Protein AF-A0A7V4N2Q9-F1 (afdb_monomer)

Structure (mmCIF, N/CA/C/O backbone):
data_AF-A0A7V4N2Q9-F1
#
_entry.id   AF-A0A7V4N2Q9-F1
#
loop_
_atom_site.group_PDB
_atom_site.id
_atom_site.type_symbol
_atom_site.label_atom_id
_atom_site.label_alt_id
_atom_site.label_comp_id
_atom_site.label_asym_id
_atom_site.label_entity_id
_atom_site.label_seq_id
_atom_site.pdbx_PDB_ins_code
_atom_site.Cartn_x
_atom_site.Cartn_y
_atom_site.Cartn_z
_atom_site.occupancy
_atom_site.B_iso_or_equiv
_atom_site.auth_seq_id
_atom_site.auth_comp_id
_atom_site.auth_asym_id
_atom_site.auth_atom_id
_atom_site.pdbx_PDB_model_num
ATOM 1 N N . MET A 1 1 ? 9.222 0.726 26.802 1.00 52.19 1 MET A N 1
ATOM 2 C CA . MET A 1 1 ? 10.120 0.165 25.768 1.00 52.19 1 MET A CA 1
ATOM 3 C C . MET A 1 1 ? 9.396 0.261 24.439 1.00 52.19 1 MET A C 1
ATOM 5 O O . MET A 1 1 ? 8.198 0.003 24.452 1.00 52.19 1 MET A O 1
ATOM 9 N N . PRO A 1 2 ? 10.074 0.645 23.347 1.00 67.56 2 PRO A N 1
ATOM 10 C CA . PRO A 1 2 ? 9.453 0.721 22.026 1.00 67.56 2 PRO A CA 1
ATOM 11 C C . PRO A 1 2 ? 8.957 -0.659 21.585 1.00 67.56 2 PRO A C 1
ATOM 13 O O . PRO A 1 2 ? 9.523 -1.690 21.969 1.00 67.56 2 PRO A O 1
ATOM 16 N N . ALA A 1 3 ? 7.883 -0.684 20.803 1.00 78.62 3 ALA A N 1
ATOM 17 C CA . ALA A 1 3 ? 7.278 -1.920 20.344 1.00 78.62 3 ALA A CA 1
ATOM 18 C C . ALA A 1 3 ? 8.167 -2.571 19.269 1.00 78.62 3 ALA A C 1
ATOM 20 O O . ALA A 1 3 ? 8.591 -1.925 18.316 1.00 78.62 3 ALA A O 1
ATOM 21 N N . ASN A 1 4 ? 8.463 -3.864 19.415 1.00 89.56 4 ASN A N 1
ATOM 22 C CA . ASN A 1 4 ? 9.345 -4.582 18.494 1.00 89.56 4 ASN A CA 1
ATOM 23 C C . ASN A 1 4 ? 8.580 -5.012 17.231 1.00 89.56 4 ASN A C 1
ATOM 25 O O . ASN A 1 4 ? 7.604 -5.765 17.330 1.00 89.56 4 ASN A O 1
ATOM 29 N N . LYS A 1 5 ? 9.058 -4.635 16.038 1.00 90.88 5 LYS A N 1
ATOM 30 C CA . LYS A 1 5 ? 8.441 -5.026 14.757 1.00 90.88 5 LYS A CA 1
ATOM 31 C C . LYS A 1 5 ? 8.157 -6.514 14.612 1.00 90.88 5 LYS A C 1
ATOM 33 O O . LYS A 1 5 ? 7.101 -6.863 14.096 1.00 90.88 5 LYS A O 1
ATOM 38 N N . ILE A 1 6 ? 9.056 -7.400 15.041 1.00 92.44 6 ILE A N 1
ATOM 39 C CA . ILE A 1 6 ? 8.858 -8.854 14.916 1.00 92.44 6 ILE A CA 1
ATOM 40 C C . ILE A 1 6 ? 7.660 -9.296 15.762 1.00 92.44 6 ILE A C 1
ATOM 42 O O . ILE A 1 6 ? 6.873 -10.140 15.330 1.00 92.44 6 ILE A O 1
ATOM 46 N N . GLN A 1 7 ? 7.496 -8.723 16.956 1.00 94.06 7 GLN A N 1
ATOM 47 C CA . GLN A 1 7 ? 6.360 -9.018 17.830 1.00 94.06 7 GLN A CA 1
ATOM 48 C C . GLN A 1 7 ? 5.056 -8.466 17.244 1.00 94.06 7 GLN A C 1
ATOM 50 O O . GLN A 1 7 ? 4.083 -9.213 17.142 1.00 94.06 7 GLN A O 1
ATOM 55 N N . ILE A 1 8 ? 5.060 -7.214 16.772 1.00 95.56 8 ILE A N 1
ATOM 56 C CA . ILE A 1 8 ? 3.892 -6.595 16.128 1.00 95.56 8 ILE A CA 1
ATOM 57 C C . ILE A 1 8 ? 3.486 -7.387 14.881 1.00 95.56 8 ILE A C 1
ATOM 59 O O . ILE A 1 8 ? 2.318 -7.717 14.710 1.00 95.56 8 ILE A O 1
ATOM 63 N N . GLN A 1 9 ? 4.439 -7.748 14.019 1.00 96.31 9 GLN A N 1
ATOM 64 C CA . GLN A 1 9 ? 4.162 -8.513 12.805 1.00 96.31 9 GLN A CA 1
ATOM 65 C C . GLN A 1 9 ? 3.547 -9.878 13.133 1.00 96.31 9 GLN A C 1
ATOM 67 O O . GLN A 1 9 ? 2.562 -10.267 12.509 1.00 96.31 9 GLN A O 1
ATOM 72 N N . LYS A 1 10 ? 4.072 -10.578 14.149 1.00 95.62 10 LYS A N 1
ATOM 73 C CA . LYS A 1 10 ? 3.485 -11.835 14.639 1.00 95.62 10 LYS A CA 1
ATOM 74 C C . LYS A 1 10 ? 2.059 -11.646 15.158 1.00 95.62 10 LYS A C 1
ATOM 76 O O . LYS A 1 10 ? 1.225 -12.506 14.900 1.00 95.62 10 LYS A O 1
ATOM 81 N N . ALA A 1 11 ? 1.773 -10.552 15.863 1.00 96.69 11 ALA A N 1
ATOM 82 C CA . ALA A 1 11 ? 0.421 -10.241 16.326 1.00 96.69 11 ALA A CA 1
ATOM 83 C C . ALA A 1 11 ? -0.529 -9.961 15.150 1.00 96.69 11 ALA A C 1
ATOM 85 O O . ALA A 1 11 ? -1.625 -10.512 15.096 1.00 96.69 11 ALA A O 1
ATOM 86 N N . LEU A 1 12 ? -0.085 -9.177 14.164 1.00 96.56 12 LEU A N 1
ATOM 87 C CA . LEU A 1 12 ? -0.860 -8.837 12.967 1.00 96.56 12 LEU A CA 1
ATOM 88 C C . LEU A 1 12 ? -1.091 -10.029 12.019 1.00 96.56 12 LEU A C 1
ATOM 90 O O . LEU A 1 12 ? -2.043 -10.007 11.244 1.00 96.56 12 LEU A O 1
ATOM 94 N N . HIS A 1 13 ? -0.246 -11.065 12.061 1.00 95.62 13 HIS A N 1
ATOM 95 C CA . HIS A 1 13 ? -0.478 -12.331 11.352 1.00 95.62 13 HIS A CA 1
ATOM 96 C C . HIS A 1 13 ? -1.571 -13.193 11.990 1.00 95.62 13 HIS A C 1
ATOM 98 O O . HIS A 1 13 ? -1.993 -14.167 11.378 1.00 95.62 13 HIS A O 1
ATOM 104 N N . LYS A 1 14 ? -2.025 -12.912 13.214 1.00 95.56 14 LYS A N 1
ATOM 105 C CA . LYS A 1 14 ? -3.077 -13.726 13.834 1.00 95.56 14 LYS A CA 1
ATOM 106 C C . LYS A 1 14 ? -4.434 -13.454 13.167 1.00 95.56 14 LYS A C 1
ATOM 108 O O . LYS A 1 14 ? -4.658 -12.354 12.647 1.00 95.56 14 LYS A O 1
ATOM 113 N N . PRO A 1 15 ? -5.364 -14.427 13.202 1.00 95.44 15 PRO A N 1
ATOM 114 C CA . PRO A 1 15 ? -6.767 -14.152 12.923 1.00 95.44 15 PRO A CA 1
ATOM 115 C C . PRO A 1 15 ? -7.269 -13.008 13.806 1.00 95.44 15 PRO A C 1
ATOM 117 O O . PRO A 1 15 ? -6.794 -12.845 14.933 1.00 95.44 15 PRO A O 1
ATOM 120 N N . TYR A 1 16 ? -8.220 -12.222 13.304 1.00 96.19 16 TYR A N 1
ATOM 121 C CA . TYR A 1 16 ? -8.691 -11.056 14.039 1.00 96.19 16 TYR A CA 1
ATOM 122 C C . TYR A 1 16 ? -9.294 -11.442 15.391 1.00 96.19 16 TYR A C 1
ATOM 124 O O . TYR A 1 16 ? -10.312 -12.137 15.470 1.00 96.19 16 TYR A O 1
ATOM 132 N N . ASP A 1 17 ? -8.686 -10.907 16.442 1.00 95.81 17 ASP A N 1
ATOM 133 C CA . ASP A 1 17 ? -9.229 -10.850 17.785 1.00 95.81 17 ASP A CA 1
ATOM 134 C C . ASP A 1 17 ? -8.968 -9.448 18.332 1.00 95.81 17 ASP A C 1
ATOM 136 O O . ASP A 1 17 ? -7.827 -8.993 18.435 1.00 95.81 17 ASP A O 1
ATOM 140 N N . ARG A 1 18 ? -10.049 -8.754 18.670 1.00 95.44 18 ARG A N 1
ATOM 141 C CA . ARG A 1 18 ? -10.029 -7.373 19.147 1.00 95.44 18 ARG A CA 1
ATOM 142 C C . ARG A 1 18 ? -9.190 -7.196 20.411 1.00 95.44 18 ARG A C 1
ATOM 144 O O . ARG A 1 18 ? -8.477 -6.203 20.530 1.00 95.44 18 ARG A O 1
ATOM 151 N N . VAL A 1 19 ? -9.280 -8.132 21.357 1.00 96.38 19 VAL A N 1
ATOM 152 C CA . VAL A 1 19 ? -8.573 -8.047 22.643 1.00 96.38 19 VAL A CA 1
ATOM 153 C C . VAL A 1 19 ? -7.084 -8.300 22.431 1.00 96.38 19 VAL A C 1
ATOM 155 O O . VAL A 1 19 ? -6.258 -7.566 22.975 1.00 96.38 19 VAL A O 1
ATOM 158 N N . LEU A 1 20 ? -6.729 -9.281 21.596 1.00 96.50 20 LEU A N 1
ATOM 159 C CA . LEU A 1 20 ? -5.334 -9.521 21.227 1.00 96.50 20 LEU A CA 1
ATOM 160 C C . LEU A 1 20 ? -4.749 -8.341 20.447 1.00 96.50 20 LEU A C 1
ATOM 162 O O . LEU A 1 20 ? -3.649 -7.908 20.770 1.00 96.50 20 LEU A O 1
ATOM 166 N N . PHE A 1 21 ? -5.478 -7.778 19.480 1.00 97.25 21 PHE A N 1
ATOM 167 C CA . PHE A 1 21 ? -5.024 -6.607 18.724 1.00 97.25 21 PHE A CA 1
ATOM 168 C C . PHE A 1 21 ? -4.798 -5.392 19.633 1.00 97.25 21 PHE A C 1
ATOM 170 O O . PHE A 1 21 ? -3.746 -4.753 19.571 1.00 97.25 21 PHE A O 1
ATOM 177 N N . ALA A 1 22 ? -5.751 -5.111 20.525 1.00 97.19 22 ALA A N 1
ATOM 178 C CA . ALA A 1 22 ? -5.625 -4.059 21.523 1.00 97.19 22 ALA A CA 1
ATOM 179 C C . ALA A 1 22 ? -4.378 -4.257 22.398 1.00 97.19 22 ALA A C 1
ATOM 181 O O . ALA A 1 22 ? -3.552 -3.356 22.496 1.00 97.19 22 ALA A O 1
ATOM 182 N N . ARG A 1 23 ? -4.197 -5.453 22.968 1.00 96.44 23 ARG A N 1
ATOM 183 C CA . ARG A 1 23 ? -3.107 -5.747 23.908 1.00 96.44 23 ARG A CA 1
ATOM 184 C C . ARG A 1 23 ? -1.730 -5.846 23.252 1.00 96.44 23 ARG A C 1
ATOM 186 O O . ARG A 1 23 ? -0.743 -5.448 23.857 1.00 96.44 23 ARG A O 1
ATOM 193 N N . GLU A 1 24 ? -1.640 -6.449 22.071 1.00 96.62 24 GLU A N 1
ATOM 194 C CA . GLU A 1 24 ? -0.360 -6.807 21.441 1.00 96.62 24 GLU A CA 1
ATOM 195 C C . GLU A 1 24 ? 0.109 -5.787 20.399 1.00 96.62 24 GLU A C 1
ATOM 197 O O . GLU A 1 24 ? 1.279 -5.816 20.021 1.00 96.62 24 GLU A O 1
ATOM 202 N N . VAL A 1 25 ? -0.771 -4.888 19.942 1.00 96.88 25 VAL A N 1
ATOM 203 C CA . VAL A 1 25 ? -0.430 -3.856 18.950 1.00 96.88 25 VAL A CA 1
ATOM 204 C C . VAL A 1 25 ? -0.724 -2.451 19.462 1.00 96.88 25 VAL A C 1
ATOM 206 O O . VAL A 1 25 ? 0.181 -1.625 19.467 1.00 96.88 25 VAL A O 1
ATOM 209 N N . LEU A 1 26 ? -1.946 -2.159 19.922 1.00 97.19 26 LEU A N 1
ATOM 210 C CA . LEU A 1 26 ? -2.301 -0.782 20.298 1.00 97.19 26 LEU A CA 1
ATOM 211 C C . LEU A 1 26 ? -1.673 -0.351 21.629 1.00 97.19 26 LEU A C 1
ATOM 213 O O . LEU A 1 26 ? -1.013 0.684 21.670 1.00 97.19 26 LEU A O 1
ATOM 217 N N . SER A 1 27 ? -1.804 -1.144 22.695 1.00 96.00 27 SER A N 1
ATOM 218 C CA . SER A 1 27 ? -1.220 -0.818 24.004 1.00 96.00 27 SER A CA 1
ATOM 219 C C . SER A 1 27 ? 0.306 -0.638 23.958 1.00 96.00 27 SER A C 1
ATOM 221 O O . SER A 1 27 ? 0.787 0.327 24.547 1.00 96.00 27 SER A O 1
ATOM 223 N N . PRO A 1 28 ? 1.097 -1.476 23.252 1.00 95.38 28 PRO A N 1
ATOM 224 C CA . PRO A 1 28 ? 2.543 -1.270 23.152 1.00 95.38 28 PRO A CA 1
ATOM 225 C C . PRO A 1 28 ? 2.947 -0.022 22.360 1.00 95.38 28 PRO A C 1
ATOM 227 O O . PRO A 1 28 ? 4.035 0.498 22.586 1.00 95.38 28 PRO A O 1
ATOM 230 N N . VAL A 1 29 ? 2.108 0.440 21.425 1.00 95.25 29 VAL A N 1
ATOM 231 C CA . VAL A 1 29 ? 2.408 1.604 20.574 1.00 95.25 29 VAL A CA 1
ATOM 232 C C . VAL A 1 29 ? 1.970 2.909 21.233 1.00 95.25 29 VAL A C 1
ATOM 234 O O . VAL A 1 29 ? 2.726 3.871 21.222 1.00 95.25 29 VAL A O 1
ATOM 237 N N . PHE A 1 30 ? 0.766 2.944 21.804 1.00 95.50 30 PHE A N 1
ATOM 238 C CA . PHE A 1 30 ? 0.149 4.172 22.318 1.00 95.50 30 PHE A CA 1
ATOM 239 C C . PHE A 1 30 ? 0.192 4.287 23.848 1.00 95.50 30 PHE A C 1
ATOM 241 O O . PHE A 1 30 ? -0.163 5.328 24.395 1.00 95.50 30 PHE A O 1
ATOM 248 N N . GLY A 1 31 ? 0.610 3.235 24.559 1.00 93.56 31 GLY A N 1
ATOM 249 C CA . GLY A 1 31 ? 0.744 3.248 26.015 1.00 93.56 31 GLY A CA 1
ATOM 250 C C . GLY A 1 31 ? -0.546 3.670 26.720 1.00 93.56 31 GLY A C 1
ATOM 251 O O . GLY A 1 31 ? -1.619 3.134 26.443 1.00 93.56 31 GLY A O 1
ATOM 252 N N . SER A 1 32 ? -0.434 4.653 27.617 1.00 93.06 32 SER A N 1
ATOM 253 C CA . SER A 1 32 ? -1.563 5.244 28.349 1.00 93.06 32 SER A CA 1
ATOM 254 C C . SER A 1 32 ? -2.522 6.051 27.472 1.00 93.06 32 SER A C 1
ATOM 256 O O . SER A 1 32 ? -3.631 6.336 27.912 1.00 93.06 32 SER A O 1
ATOM 258 N N . GLY A 1 33 ? -2.119 6.416 26.251 1.00 95.06 33 GLY A N 1
ATOM 259 C CA . GLY A 1 33 ? -2.990 7.095 25.296 1.00 95.06 33 GLY A CA 1
ATOM 260 C C . GLY A 1 33 ? -4.100 6.188 24.766 1.00 95.06 33 GLY A C 1
ATOM 261 O O . GLY A 1 33 ? -5.144 6.682 24.362 1.00 95.06 33 GLY A O 1
ATOM 262 N N . PHE A 1 34 ? -3.936 4.863 24.793 1.00 97.56 34 PHE A N 1
ATOM 263 C CA . PHE A 1 34 ? -4.972 3.937 24.337 1.00 97.56 34 PHE A CA 1
ATOM 264 C C . PHE A 1 34 ? -5.847 3.426 25.485 1.00 97.56 34 PHE A C 1
ATOM 266 O O . PHE A 1 34 ? -5.351 2.917 26.489 1.00 97.56 34 PHE A O 1
ATOM 273 N N . SER A 1 35 ? -7.163 3.481 25.282 1.00 97.38 35 SER A N 1
ATOM 274 C CA . SER A 1 35 ? -8.169 2.925 26.185 1.00 97.38 35 SER A CA 1
ATOM 275 C C . SER A 1 35 ? -9.076 1.939 25.448 1.00 97.38 35 SER A C 1
ATOM 277 O O . SER A 1 35 ? -9.625 2.238 24.387 1.00 97.38 35 SER A O 1
ATOM 279 N N . LEU A 1 36 ? -9.231 0.742 26.021 1.00 97.31 36 LEU A N 1
ATOM 280 C CA . LEU A 1 36 ? -10.124 -0.307 25.528 1.00 97.31 36 LEU A CA 1
ATOM 281 C C . LEU A 1 36 ? -11.432 -0.281 26.326 1.00 97.31 36 LEU A C 1
ATOM 283 O O . LEU A 1 36 ? -11.413 -0.359 27.555 1.00 97.31 36 LEU A O 1
ATOM 287 N N . ASN A 1 37 ? -12.566 -0.247 25.633 1.00 94.94 37 ASN A N 1
ATOM 288 C CA . ASN A 1 37 ? -13.876 -0.308 26.270 1.00 94.94 37 ASN A CA 1
ATOM 289 C C . ASN A 1 37 ? -14.124 -1.699 26.870 1.00 94.94 37 ASN A C 1
ATOM 291 O O . ASN A 1 37 ? -13.823 -2.725 26.253 1.00 94.94 37 ASN A O 1
ATOM 295 N N . SER A 1 38 ? -14.763 -1.738 28.041 1.00 88.31 38 SER A N 1
ATOM 296 C CA . SER A 1 38 ? -15.177 -2.988 28.694 1.00 88.31 38 SER A CA 1
ATOM 297 C C . SER A 1 38 ? -16.195 -3.781 27.863 1.00 88.31 38 SER A C 1
ATOM 299 O O . SER A 1 38 ? -16.200 -5.012 27.895 1.00 88.31 38 SER A O 1
ATOM 301 N N . ALA A 1 39 ? -17.016 -3.090 27.067 1.00 89.94 39 ALA A N 1
ATOM 302 C CA . ALA A 1 39 ? -17.972 -3.670 26.131 1.00 89.94 39 ALA A CA 1
ATOM 303 C C . ALA A 1 39 ? -17.950 -2.936 24.779 1.00 89.94 39 ALA A C 1
ATOM 305 O O . ALA A 1 39 ? -17.527 -1.785 24.684 1.00 89.94 39 ALA A O 1
ATOM 306 N N . LEU A 1 40 ? -18.419 -3.605 23.719 1.00 88.75 40 LEU A N 1
ATOM 307 C CA . LEU A 1 40 ? -18.644 -2.948 22.428 1.00 88.75 40 LEU A CA 1
ATOM 308 C C . LEU A 1 40 ? -19.792 -1.944 22.554 1.00 88.75 40 LEU A C 1
ATOM 310 O O . LEU A 1 40 ? -20.890 -2.314 22.968 1.00 88.75 40 LEU A O 1
ATOM 314 N N . VAL A 1 41 ? -19.554 -0.704 22.135 1.00 92.94 41 VAL A N 1
ATOM 315 C CA . VAL A 1 41 ? -20.583 0.343 22.094 1.00 92.94 41 VAL A CA 1
ATOM 316 C C . VAL A 1 41 ? -21.074 0.481 20.652 1.00 92.94 41 VAL A C 1
ATOM 318 O O . VAL A 1 41 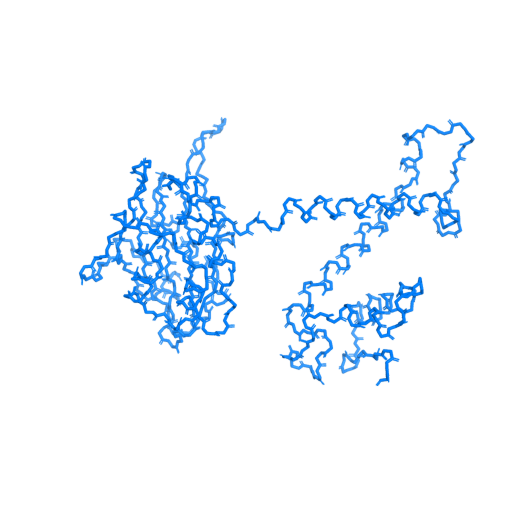? -20.242 0.672 19.771 1.00 92.94 41 VAL A O 1
ATOM 321 N N . PRO A 1 42 ? -22.379 0.369 20.349 1.00 90.44 42 PRO A N 1
ATOM 322 C CA . PRO A 1 42 ? -22.880 0.584 18.991 1.00 90.44 42 PRO A CA 1
ATOM 323 C C . PRO A 1 42 ? -22.517 1.978 18.461 1.00 90.44 42 PRO A C 1
ATOM 325 O O . PRO A 1 42 ? -22.634 2.967 19.184 1.00 90.44 42 PRO A O 1
ATOM 328 N N . ALA A 1 43 ? -22.094 2.071 17.199 1.00 85.31 43 ALA A N 1
ATOM 329 C CA . ALA A 1 43 ? -21.841 3.370 16.582 1.00 85.31 43 ALA A CA 1
ATOM 330 C C . ALA A 1 43 ? -23.157 4.139 16.362 1.00 85.31 43 ALA A C 1
ATOM 332 O O . ALA A 1 43 ? -24.156 3.566 15.929 1.00 85.31 43 ALA A O 1
ATOM 333 N N . GLY A 1 44 ? -23.146 5.451 16.616 1.00 77.44 44 GLY A N 1
ATOM 334 C CA . GLY A 1 44 ? -24.345 6.296 16.509 1.00 77.44 44 GLY A CA 1
ATOM 335 C C . GLY A 1 44 ? -24.860 6.511 15.079 1.00 77.44 44 GLY A C 1
ATOM 336 O O . GLY A 1 44 ? -25.998 6.932 14.895 1.00 77.44 44 GLY A O 1
ATOM 337 N N . VAL A 1 45 ? -24.049 6.210 14.059 1.00 79.31 45 VAL A N 1
ATOM 338 C CA . VAL A 1 45 ? -24.410 6.367 12.642 1.00 79.31 45 VAL A CA 1
ATOM 339 C C . VAL A 1 45 ? -24.655 4.999 12.011 1.00 79.31 45 VAL A C 1
ATOM 341 O O . VAL A 1 45 ? -23.730 4.203 11.812 1.00 79.31 45 VAL A O 1
ATOM 344 N N . LEU A 1 46 ? -25.912 4.742 11.654 1.00 78.12 46 LEU A N 1
ATOM 345 C CA . LEU A 1 46 ? -26.321 3.500 11.006 1.00 78.12 46 LEU A CA 1
ATOM 346 C C . LEU A 1 46 ? -26.007 3.512 9.496 1.00 78.12 46 LEU A C 1
ATOM 348 O O . LEU A 1 46 ? -26.151 4.555 8.848 1.00 78.12 46 LEU A O 1
ATOM 352 N N . PRO A 1 47 ? -25.610 2.365 8.909 1.00 81.00 47 PRO A N 1
ATOM 353 C CA . PRO A 1 47 ? -25.470 2.226 7.461 1.00 81.00 47 PRO A CA 1
ATOM 354 C C . PRO A 1 47 ? -26.793 2.504 6.729 1.00 81.00 47 PRO A C 1
ATOM 356 O O . PRO A 1 47 ? -27.867 2.117 7.193 1.00 81.00 47 PRO A O 1
ATOM 359 N N . ASN A 1 48 ? -26.733 3.145 5.559 1.00 83.19 48 ASN A N 1
ATOM 360 C CA . ASN A 1 48 ? -27.899 3.274 4.678 1.00 83.19 48 ASN A CA 1
ATOM 361 C C . ASN A 1 48 ? -28.179 1.966 3.906 1.00 83.19 48 ASN A C 1
ATOM 363 O O . ASN A 1 48 ? -27.365 1.050 3.911 1.00 83.19 48 ASN A O 1
ATOM 367 N N . LYS A 1 49 ? -29.293 1.900 3.157 1.00 81.31 49 LYS A N 1
ATOM 368 C CA . LYS A 1 49 ? -29.701 0.691 2.403 1.00 81.31 49 LYS A CA 1
ATOM 369 C C . LYS A 1 49 ? -28.601 0.092 1.511 1.00 81.31 49 LYS A C 1
ATOM 371 O O . LYS A 1 49 ? -28.515 -1.125 1.397 1.00 81.31 49 LYS A O 1
ATOM 376 N N . SER A 1 50 ? -27.787 0.930 0.867 1.00 78.56 50 SER A N 1
ATOM 377 C CA . SER A 1 50 ? -26.692 0.474 0.001 1.00 78.56 50 SER A CA 1
ATOM 378 C C . SER A 1 50 ? -25.516 -0.059 0.824 1.00 78.56 50 SER A C 1
ATOM 380 O O . SER A 1 50 ? -24.958 -1.112 0.526 1.00 78.56 50 SER A O 1
ATOM 382 N N . GLU A 1 51 ? -25.170 0.631 1.911 1.00 83.31 51 GLU A N 1
ATOM 383 C CA . GLU A 1 51 ? -24.082 0.247 2.813 1.00 83.31 51 GLU A CA 1
ATOM 384 C C . GLU A 1 51 ? -24.409 -1.034 3.587 1.00 83.31 51 GLU A C 1
ATOM 386 O O . GLU A 1 51 ? -23.535 -1.888 3.733 1.00 83.31 51 GLU A O 1
ATOM 391 N N . SER A 1 52 ? -25.669 -1.231 3.992 1.00 85.50 52 SER A N 1
ATOM 392 C CA . SER A 1 52 ? -26.149 -2.451 4.656 1.00 85.50 52 SER A CA 1
ATOM 393 C C . SER A 1 52 ? -26.000 -3.714 3.801 1.00 85.50 52 SER A C 1
ATOM 395 O O . SER A 1 52 ? -25.978 -4.821 4.332 1.00 85.50 52 SER A O 1
ATOM 397 N N . ALA A 1 53 ? -25.850 -3.583 2.476 1.00 85.12 53 ALA A N 1
ATOM 398 C CA . ALA A 1 53 ? -25.536 -4.724 1.617 1.00 85.12 53 ALA A CA 1
ATOM 399 C C . ALA A 1 53 ? -24.128 -5.293 1.882 1.00 85.12 53 ALA A C 1
ATOM 401 O O . ALA A 1 53 ? -23.872 -6.458 1.560 1.00 85.12 53 ALA A O 1
ATOM 402 N N . ALA A 1 54 ? -23.232 -4.478 2.452 1.00 85.81 54 ALA A N 1
ATOM 403 C CA . ALA A 1 54 ? -21.859 -4.842 2.785 1.00 85.81 54 ALA A CA 1
ATOM 404 C C . ALA A 1 54 ? -21.575 -4.858 4.297 1.00 85.81 54 ALA A C 1
ATOM 406 O O . ALA A 1 54 ? -20.747 -5.648 4.743 1.00 85.81 54 ALA A O 1
ATOM 407 N N . ILE A 1 55 ? -22.239 -4.008 5.078 1.00 88.88 55 ILE A N 1
ATOM 408 C CA . ILE A 1 55 ? -22.005 -3.824 6.513 1.00 88.88 55 ILE A CA 1
ATOM 409 C C . ILE A 1 55 ? -23.168 -4.437 7.290 1.00 88.88 55 ILE A C 1
ATOM 411 O O . ILE A 1 55 ? -24.327 -4.141 7.010 1.00 88.88 55 ILE A O 1
ATOM 415 N N . ASP A 1 56 ? -22.850 -5.289 8.259 1.00 90.50 56 ASP A N 1
ATOM 416 C CA . ASP A 1 56 ? -23.822 -5.844 9.200 1.00 90.50 56 ASP A CA 1
ATOM 417 C C . ASP A 1 56 ? -23.922 -4.958 10.445 1.00 90.50 56 ASP A C 1
ATOM 419 O O . ASP A 1 56 ? -24.967 -4.371 10.725 1.00 90.50 56 ASP A O 1
ATOM 423 N N . LYS A 1 57 ? -22.808 -4.798 11.170 1.00 90.69 57 LYS A N 1
ATOM 424 C CA . LYS A 1 57 ? -22.778 -4.085 12.454 1.00 90.69 57 LYS A CA 1
ATOM 425 C C . LYS A 1 57 ? -21.509 -3.273 12.624 1.00 90.69 57 LYS A C 1
ATOM 427 O O . LYS A 1 57 ? -20.472 -3.593 12.045 1.00 90.69 57 LYS A O 1
ATOM 432 N N . VAL A 1 58 ? -21.608 -2.223 13.433 1.00 91.62 58 VAL A N 1
ATOM 433 C CA . VAL A 1 58 ? -20.508 -1.298 13.699 1.00 91.62 58 VAL A CA 1
ATOM 434 C C . VAL A 1 58 ? -20.487 -0.931 15.168 1.00 91.62 58 VAL A C 1
ATOM 436 O O . VAL A 1 58 ? -21.502 -0.512 15.731 1.00 91.62 58 VAL A O 1
ATOM 439 N N . TRP A 1 59 ? -19.312 -1.061 15.767 1.00 93.56 59 TRP A N 1
ATOM 440 C CA . TRP A 1 59 ? -19.087 -0.773 17.171 1.00 93.56 59 TRP A CA 1
ATOM 441 C C . TRP A 1 59 ? -17.842 0.070 17.379 1.00 93.56 59 TRP A C 1
ATOM 443 O O . TRP A 1 59 ? -16.896 0.008 16.601 1.00 93.56 59 TRP A O 1
ATOM 453 N N . ILE A 1 60 ? -17.832 0.809 18.476 1.00 94.25 60 ILE A N 1
ATOM 454 C CA . ILE A 1 60 ? -16.669 1.464 19.048 1.00 94.25 60 ILE A CA 1
ATOM 455 C C . ILE A 1 60 ? -16.112 0.525 20.113 1.00 94.25 60 ILE A C 1
ATOM 457 O O . ILE A 1 60 ? -16.824 0.131 21.046 1.00 94.25 60 ILE A O 1
ATOM 461 N N . TYR A 1 61 ? -14.843 0.156 19.968 1.00 96.50 61 TYR A N 1
ATOM 462 C CA . TYR A 1 61 ? -14.158 -0.685 20.945 1.00 96.50 61 TYR A CA 1
ATOM 463 C C . TYR A 1 61 ? -13.184 0.079 21.834 1.00 96.50 61 TYR A C 1
ATOM 465 O O . TYR A 1 61 ? -12.721 -0.485 22.817 1.00 96.50 61 TYR A O 1
ATOM 473 N N . GLY A 1 62 ? -12.860 1.328 21.516 1.00 96.31 62 GLY A N 1
ATOM 474 C CA . GLY A 1 62 ? -11.940 2.120 22.320 1.00 96.31 62 GLY A CA 1
ATOM 475 C C . GLY A 1 62 ? -11.613 3.459 21.681 1.00 96.31 62 GLY A C 1
ATOM 476 O O . GLY A 1 62 ? -12.180 3.826 20.645 1.00 96.31 62 GLY A O 1
ATOM 477 N N . ASN A 1 63 ? -10.663 4.156 22.283 1.00 96.25 63 ASN A N 1
ATOM 478 C CA . ASN A 1 63 ? -10.161 5.440 21.822 1.00 96.25 63 ASN A CA 1
ATOM 479 C C . ASN A 1 63 ? -8.645 5.530 22.033 1.00 96.25 63 ASN A C 1
ATOM 481 O O . ASN A 1 63 ? -8.074 4.843 22.882 1.00 96.25 63 ASN A O 1
ATOM 485 N N . ILE A 1 64 ? -7.994 6.360 21.222 1.00 96.94 64 ILE A N 1
ATOM 486 C CA . ILE A 1 64 ? -6.585 6.716 21.373 1.00 96.94 64 ILE A CA 1
ATOM 487 C C . ILE A 1 64 ? -6.513 8.230 21.535 1.00 96.94 64 ILE A C 1
ATOM 489 O O . ILE A 1 64 ? -6.896 8.964 20.628 1.00 96.94 64 ILE A O 1
ATOM 493 N N . GLN A 1 65 ? -6.008 8.677 22.674 1.00 96.38 65 GLN A N 1
ATOM 494 C CA . GLN A 1 65 ? -5.658 10.059 22.942 1.00 96.38 65 GLN A CA 1
ATOM 495 C C . GLN A 1 65 ? -4.222 10.310 22.474 1.00 96.38 65 GLN A C 1
ATOM 497 O O . GLN A 1 65 ? -3.296 9.635 22.927 1.00 96.38 65 GLN A O 1
ATOM 502 N N . LEU A 1 66 ? -4.053 11.250 21.546 1.00 94.44 66 LEU A N 1
ATOM 503 C CA . LEU A 1 66 ? -2.754 11.682 21.030 1.00 94.44 66 LEU A CA 1
ATOM 504 C C . LEU A 1 66 ? -2.169 12.828 21.866 1.00 94.44 66 LEU A C 1
ATOM 506 O O . LEU A 1 66 ? -2.892 13.506 22.603 1.00 94.44 66 LEU A O 1
ATOM 510 N N . ASP A 1 67 ? -0.867 13.074 21.713 1.00 93.25 67 ASP A N 1
ATOM 511 C CA . ASP A 1 67 ? -0.140 14.089 22.494 1.00 93.25 67 ASP A CA 1
ATOM 512 C C . ASP A 1 67 ? -0.561 15.526 22.143 1.00 93.25 67 ASP A C 1
ATOM 514 O O . ASP A 1 67 ? -0.529 16.421 22.985 1.00 93.25 67 ASP A O 1
ATOM 518 N N . ASP A 1 68 ? -1.048 15.747 20.918 1.00 90.38 68 ASP A N 1
ATOM 519 C CA . ASP A 1 68 ? -1.639 17.020 20.476 1.00 90.38 68 ASP A CA 1
ATOM 520 C C . ASP A 1 68 ? -3.109 17.189 20.896 1.00 90.38 68 ASP A C 1
ATOM 522 O O . ASP A 1 68 ? -3.811 18.073 20.406 1.00 90.38 68 ASP A O 1
ATOM 526 N N . SER A 1 69 ? -3.577 16.342 21.814 1.00 89.44 69 SER A N 1
ATOM 527 C CA . SER A 1 69 ? -4.952 16.289 22.309 1.00 89.44 69 SER A CA 1
ATOM 528 C C . SER A 1 69 ? -6.001 15.823 21.286 1.00 89.44 69 SER A C 1
ATOM 530 O O . SER A 1 69 ? -7.194 15.826 21.601 1.00 89.44 69 SER A O 1
ATOM 532 N N . THR A 1 70 ? -5.594 15.364 20.098 1.00 89.75 70 THR A N 1
ATOM 533 C CA . THR A 1 70 ? -6.513 14.741 19.133 1.00 89.75 70 THR A CA 1
ATOM 534 C C . THR A 1 70 ? -6.984 13.381 19.643 1.00 89.75 70 THR A C 1
ATOM 536 O O . THR A 1 70 ? -6.179 12.535 20.031 1.00 89.75 70 THR A O 1
ATOM 539 N N . GLU A 1 71 ? -8.290 13.132 19.579 1.00 91.50 71 GLU A N 1
ATOM 540 C CA . GLU A 1 71 ? -8.867 11.825 19.886 1.00 91.50 71 GLU A CA 1
ATOM 541 C C . GLU A 1 71 ? -9.110 11.014 18.604 1.00 91.50 71 GLU A C 1
ATOM 543 O O . GLU A 1 71 ? -9.707 11.495 17.636 1.00 91.50 71 GLU A O 1
ATOM 548 N N . ILE A 1 72 ? -8.669 9.754 18.609 1.00 93.19 72 ILE A N 1
ATOM 549 C CA . ILE A 1 72 ? -8.903 8.783 17.539 1.00 93.19 72 ILE A CA 1
ATOM 550 C C . ILE A 1 72 ? -9.891 7.731 18.028 1.00 93.19 72 ILE A C 1
ATOM 552 O O . ILE A 1 72 ? -9.570 6.899 18.881 1.00 93.19 72 ILE A O 1
ATOM 556 N N . THR A 1 73 ? -11.086 7.703 17.444 1.00 93.44 73 THR A N 1
ATOM 557 C CA . THR A 1 73 ? -12.071 6.664 17.766 1.00 93.44 73 THR A CA 1
ATOM 558 C C . THR A 1 73 ? -11.705 5.345 17.088 1.00 93.44 73 THR A C 1
ATOM 560 O O . THR A 1 73 ? -11.409 5.301 15.889 1.00 93.44 73 THR A O 1
ATOM 563 N N . CYS A 1 74 ? -11.751 4.248 17.840 1.00 95.31 74 CYS A N 1
ATOM 564 C CA . CYS A 1 74 ? -11.440 2.920 17.334 1.00 95.31 74 CYS A CA 1
ATOM 565 C C . CYS A 1 74 ? -12.715 2.112 17.054 1.00 95.31 74 CYS A C 1
ATOM 567 O O . CYS A 1 74 ? -13.461 1.774 17.977 1.00 95.31 74 CYS A O 1
ATOM 569 N N . TYR A 1 75 ? -12.945 1.770 15.785 1.00 93.75 75 TYR A N 1
ATOM 570 C CA . TYR A 1 75 ? -14.141 1.065 15.326 1.00 93.75 75 TYR A CA 1
ATOM 571 C C . TYR A 1 75 ? -13.867 -0.386 14.922 1.00 93.75 75 TYR A C 1
ATOM 573 O O . TYR A 1 75 ? -12.856 -0.706 14.296 1.00 93.75 75 TYR A O 1
ATOM 581 N N . GLU A 1 76 ? -14.829 -1.256 15.202 1.00 93.81 76 GLU A N 1
ATOM 582 C CA . GLU A 1 76 ? -14.935 -2.609 14.664 1.00 93.81 76 GLU A CA 1
ATOM 583 C C . GLU A 1 76 ? -16.176 -2.679 13.769 1.00 93.81 76 GLU A C 1
ATOM 585 O O . GLU A 1 76 ? -17.287 -2.362 14.196 1.00 93.81 76 GLU A O 1
ATOM 590 N N . VAL A 1 77 ? -15.983 -3.069 12.512 1.00 91.75 77 VAL A N 1
ATOM 591 C CA . VAL A 1 77 ? -17.034 -3.178 11.500 1.00 91.75 77 VAL A CA 1
ATOM 592 C C . VAL A 1 77 ? -17.147 -4.634 11.071 1.00 91.75 77 VAL A C 1
ATOM 594 O O . VAL A 1 77 ? -16.250 -5.178 10.419 1.00 91.75 77 VAL A O 1
ATOM 597 N N . LEU A 1 78 ? -18.281 -5.247 11.395 1.00 92.00 78 LEU A N 1
ATOM 598 C CA . LEU A 1 78 ? -18.641 -6.572 10.918 1.00 92.00 78 LEU A CA 1
ATOM 599 C C . LEU A 1 78 ? -19.305 -6.464 9.550 1.00 92.00 78 LEU A C 1
ATOM 601 O O . LEU A 1 78 ? -20.281 -5.733 9.364 1.00 92.00 78 LEU A O 1
ATOM 605 N N . LEU A 1 79 ? -18.767 -7.199 8.587 1.00 91.38 79 LEU A N 1
ATOM 606 C CA . LEU A 1 79 ? -19.268 -7.238 7.223 1.00 91.38 79 LEU A CA 1
ATOM 607 C C . LEU A 1 79 ? -20.282 -8.363 7.028 1.00 91.38 79 LEU A C 1
ATOM 609 O O . LEU A 1 79 ? -20.287 -9.362 7.744 1.00 91.38 79 LEU A O 1
ATOM 613 N N . GLN A 1 80 ? -21.106 -8.226 5.995 1.00 90.06 80 GLN A N 1
ATOM 614 C CA . GLN A 1 80 ? -22.017 -9.285 5.574 1.00 90.06 80 GLN A CA 1
ATOM 615 C C . GLN A 1 80 ? -21.228 -10.535 5.112 1.00 90.06 80 GLN A C 1
ATOM 617 O O . GLN A 1 80 ? -20.198 -10.385 4.451 1.00 90.06 80 GLN A O 1
ATOM 622 N N . PRO A 1 81 ? -21.705 -11.774 5.360 1.00 87.50 81 PRO A N 1
ATOM 623 C CA . PRO A 1 81 ? -20.941 -13.008 5.101 1.00 87.50 81 PRO A CA 1
ATOM 624 C C . PRO A 1 81 ? -20.435 -13.197 3.662 1.00 87.50 81 PRO A C 1
ATOM 626 O O . PRO A 1 81 ? -19.408 -13.834 3.440 1.00 87.50 81 PRO A O 1
ATOM 629 N N . LYS A 1 82 ? -21.161 -12.639 2.685 1.00 84.81 82 LYS A N 1
ATOM 630 C CA . LYS A 1 82 ? -20.857 -12.709 1.244 1.00 84.81 82 LYS A CA 1
ATOM 631 C C . LYS A 1 82 ? -19.779 -11.722 0.777 1.00 84.81 82 LYS A C 1
ATOM 633 O O . LYS A 1 82 ? -19.398 -11.735 -0.392 1.00 84.81 82 LYS A O 1
ATOM 638 N N . VAL A 1 83 ? -19.338 -10.817 1.647 1.00 83.88 83 VAL A N 1
ATOM 639 C CA . VAL A 1 83 ? -18.418 -9.734 1.294 1.00 83.88 83 VAL A CA 1
ATOM 640 C C . VAL A 1 83 ? -16.984 -10.244 1.309 1.00 83.88 83 VAL A C 1
ATOM 642 O O . VAL A 1 83 ? -16.473 -10.664 2.342 1.00 83.88 83 VAL A O 1
ATOM 645 N N . ARG A 1 84 ? -16.308 -10.143 0.162 1.00 81.19 84 ARG A N 1
ATOM 646 C CA . ARG A 1 84 ? -14.865 -10.386 0.057 1.00 81.19 84 ARG A CA 1
ATOM 647 C C . ARG A 1 84 ? -14.116 -9.128 0.469 1.00 81.19 84 ARG A C 1
ATOM 649 O O . ARG A 1 84 ? -14.096 -8.142 -0.279 1.00 81.19 84 ARG A O 1
ATOM 656 N N . ILE A 1 85 ? -13.521 -9.145 1.662 1.00 81.00 85 ILE A N 1
ATOM 657 C CA . ILE A 1 85 ? -12.824 -7.991 2.247 1.00 81.00 85 ILE A CA 1
ATOM 658 C C . ILE A 1 85 ? -11.838 -7.405 1.243 1.00 81.00 85 ILE A C 1
ATOM 660 O O . ILE A 1 85 ? -11.849 -6.198 1.005 1.00 81.00 85 ILE A O 1
ATOM 664 N N . GLU A 1 86 ? -11.047 -8.241 0.583 1.00 73.56 86 GLU A N 1
ATOM 665 C CA . GLU A 1 86 ? -9.999 -7.901 -0.380 1.00 73.56 86 GLU A CA 1
ATOM 666 C C . GLU A 1 86 ? -10.509 -6.997 -1.517 1.00 73.56 86 GLU A C 1
ATOM 668 O O . GLU A 1 86 ? -9.806 -6.074 -1.947 1.00 73.56 86 GLU A O 1
ATOM 673 N N . GLN A 1 87 ? -11.760 -7.203 -1.940 1.00 70.69 87 GLN A N 1
ATOM 674 C CA . GLN A 1 87 ? -12.368 -6.571 -3.114 1.00 70.69 87 GLN A CA 1
ATOM 675 C C . GLN A 1 87 ? -13.283 -5.385 -2.757 1.00 70.69 87 GLN A C 1
ATOM 677 O O . GLN A 1 87 ? -13.386 -4.422 -3.522 1.00 70.69 87 GLN A O 1
ATOM 682 N N . SER A 1 88 ? -13.900 -5.382 -1.573 1.00 64.50 88 SER A N 1
ATOM 683 C CA . SER A 1 88 ? -14.939 -4.409 -1.203 1.00 64.50 88 SER A CA 1
ATOM 684 C C . SER A 1 88 ? -14.386 -3.095 -0.641 1.00 64.50 88 SER A C 1
ATOM 686 O O . SER A 1 88 ? -14.534 -2.787 0.536 1.00 64.50 88 SER A O 1
ATOM 688 N N . LYS A 1 89 ? -13.742 -2.285 -1.491 1.00 65.25 89 LYS A N 1
ATOM 689 C CA . LYS A 1 89 ? -13.105 -1.017 -1.071 1.00 65.25 89 LYS A CA 1
ATOM 690 C C . LYS A 1 89 ? -14.055 0.186 -1.047 1.00 65.25 89 LYS A C 1
ATOM 692 O O . LYS A 1 89 ? -13.904 1.044 -0.193 1.00 65.25 89 LYS A O 1
ATOM 697 N N . VAL A 1 90 ? -15.024 0.272 -1.961 1.00 65.75 90 VAL A N 1
ATOM 698 C CA . VAL A 1 90 ? -15.794 1.516 -2.187 1.00 65.75 90 VAL A CA 1
ATOM 699 C C . VAL A 1 90 ? -16.916 1.726 -1.165 1.00 65.75 90 VAL A C 1
ATOM 701 O O . VAL A 1 90 ? -16.969 2.779 -0.538 1.00 65.75 90 VAL A O 1
ATOM 704 N N . ALA A 1 91 ? -17.784 0.729 -0.959 1.00 66.31 91 ALA A N 1
ATOM 705 C CA . ALA A 1 91 ? -18.914 0.839 -0.025 1.00 66.31 91 ALA A CA 1
ATOM 706 C C . ALA A 1 91 ? -18.441 1.047 1.424 1.00 66.31 91 ALA A C 1
ATOM 708 O O . ALA A 1 91 ? -18.935 1.922 2.130 1.00 66.31 91 ALA A O 1
ATOM 709 N N . ILE A 1 92 ? -17.400 0.308 1.820 1.00 66.94 92 ILE A N 1
ATOM 710 C CA . ILE A 1 92 ? -16.739 0.459 3.117 1.00 66.94 92 ILE A CA 1
ATOM 711 C C . ILE A 1 92 ? -16.222 1.896 3.303 1.00 66.94 92 ILE A C 1
ATOM 713 O O . ILE A 1 92 ? -16.447 2.511 4.339 1.00 66.94 92 ILE A O 1
ATOM 717 N N . GLN A 1 93 ? -15.583 2.469 2.280 1.00 67.19 93 GLN A N 1
ATOM 718 C CA . GLN A 1 93 ? -15.058 3.834 2.348 1.00 67.19 93 GLN A CA 1
ATOM 719 C C . GLN A 1 93 ? -16.143 4.904 2.468 1.00 67.19 93 GLN A C 1
ATOM 721 O O . GLN A 1 93 ? -15.926 5.902 3.154 1.00 67.19 93 GLN A O 1
ATOM 726 N N . GLN A 1 94 ? -17.281 4.734 1.794 1.00 72.38 94 GLN A N 1
ATOM 727 C CA . GLN A 1 94 ? -18.385 5.693 1.871 1.00 72.38 94 GLN A CA 1
ATOM 728 C C . GLN A 1 94 ? -18.975 5.754 3.278 1.00 72.38 94 GLN A C 1
ATOM 730 O O . GLN A 1 94 ? -19.144 6.852 3.806 1.00 72.38 94 GLN A O 1
ATOM 735 N N . TYR A 1 95 ? -19.196 4.595 3.900 1.00 75.00 95 TYR A N 1
ATOM 736 C CA . TYR A 1 95 ? -19.712 4.527 5.262 1.00 75.00 95 TYR A CA 1
ATOM 737 C C . TYR A 1 95 ? -18.758 5.180 6.265 1.00 75.00 95 TYR A C 1
ATOM 739 O O . TYR A 1 95 ? -19.154 6.059 7.025 1.00 75.00 95 TYR A O 1
ATOM 747 N N . VAL A 1 96 ? -17.473 4.823 6.211 1.00 71.75 96 VAL A N 1
ATOM 748 C CA . VAL A 1 96 ? -16.462 5.353 7.136 1.00 71.75 96 VAL A CA 1
ATOM 749 C C . VAL A 1 96 ? -16.391 6.879 7.114 1.00 71.75 96 VAL A C 1
ATOM 751 O O . VAL A 1 96 ? -16.238 7.508 8.155 1.00 71.75 96 VAL A O 1
ATOM 754 N N . ARG A 1 97 ? -16.531 7.499 5.938 1.00 73.56 97 ARG A N 1
ATOM 755 C CA . ARG A 1 97 ? -16.505 8.966 5.812 1.00 73.56 97 ARG A CA 1
ATOM 756 C C . ARG A 1 97 ? -17.648 9.656 6.551 1.00 73.56 97 ARG A C 1
ATOM 758 O O . ARG A 1 97 ? -17.497 10.823 6.897 1.00 73.56 97 ARG A O 1
ATOM 765 N N . LYS A 1 98 ? -18.770 8.967 6.773 1.00 76.88 98 LYS A N 1
ATOM 766 C CA . LYS A 1 98 ? -19.916 9.498 7.525 1.00 76.88 98 LYS A CA 1
ATOM 767 C C . LYS A 1 98 ? -19.717 9.431 9.035 1.00 76.88 98 LYS A C 1
ATOM 769 O O . LYS A 1 98 ? -20.418 10.131 9.752 1.00 76.88 98 LYS A O 1
ATOM 774 N N . LEU A 1 99 ? -18.785 8.602 9.508 1.00 76.00 99 LEU A N 1
ATOM 775 C CA . LEU A 1 99 ? -18.472 8.483 10.932 1.00 76.00 99 LEU A CA 1
ATOM 776 C C . LEU A 1 99 ? -17.673 9.673 11.469 1.00 76.00 99 LEU A C 1
ATOM 778 O O . LEU A 1 99 ? -17.564 9.817 12.680 1.00 76.00 99 LEU A O 1
ATOM 782 N N . LEU A 1 100 ? -17.093 10.490 10.585 1.00 77.19 100 LEU A N 1
ATOM 783 C CA . LEU A 1 100 ? -16.165 11.553 10.951 1.00 77.19 100 LEU A CA 1
ATOM 784 C C . LEU A 1 100 ? -16.708 12.928 10.561 1.00 77.19 100 LEU A C 1
ATOM 786 O O . LEU A 1 100 ? -17.166 13.146 9.431 1.00 77.19 100 LEU A O 1
ATOM 790 N N . THR A 1 101 ? -16.569 13.883 11.474 1.00 74.44 101 THR A N 1
ATOM 791 C CA . THR A 1 101 ? -16.658 15.317 11.183 1.00 74.44 101 THR A CA 1
ATOM 792 C C . THR A 1 101 ? -15.276 15.884 10.833 1.00 74.44 101 THR A C 1
ATOM 794 O O . THR A 1 101 ? -14.266 15.179 10.860 1.00 74.44 101 THR A O 1
ATOM 797 N N . ALA A 1 102 ? -15.224 17.146 10.402 1.00 70.81 102 ALA A N 1
ATOM 798 C CA . ALA A 1 102 ? -13.954 17.815 10.132 1.00 70.81 102 ALA A CA 1
ATOM 799 C C . ALA A 1 102 ? -13.113 17.941 11.413 1.00 70.81 102 ALA A C 1
ATOM 801 O O . ALA A 1 102 ? -13.634 18.326 12.455 1.00 70.81 102 ALA A O 1
ATOM 802 N N . GLY A 1 103 ? -11.823 17.624 11.317 1.00 68.31 103 GLY A N 1
ATOM 803 C CA . GLY A 1 103 ? -10.883 17.572 12.438 1.00 68.31 103 GLY A CA 1
ATOM 804 C C . GLY A 1 103 ? -10.816 16.213 13.143 1.00 68.31 103 GLY A C 1
ATOM 805 O O . GLY A 1 103 ? -9.974 16.038 14.016 1.00 68.31 103 GLY A O 1
ATOM 806 N N . GLN A 1 104 ? -11.659 15.240 12.775 1.00 81.06 104 GLN A N 1
ATOM 807 C CA . GLN A 1 104 ? -11.683 13.922 13.415 1.00 81.06 104 GLN A CA 1
ATOM 808 C C . GLN A 1 104 ? -10.926 12.856 12.621 1.00 81.06 104 GLN A C 1
ATOM 810 O O . GLN A 1 104 ? -10.840 12.883 11.386 1.00 81.06 104 GLN A O 1
ATOM 815 N N . ALA A 1 105 ? -10.442 11.848 13.344 1.00 86.94 105 ALA A N 1
ATOM 816 C CA . ALA A 1 105 ? -9.845 10.656 12.770 1.00 86.94 105 ALA A CA 1
ATOM 817 C C . ALA A 1 105 ? -10.307 9.380 13.484 1.00 86.94 105 ALA A C 1
ATOM 819 O O . ALA A 1 105 ? -10.734 9.394 14.636 1.00 86.94 105 ALA A O 1
ATOM 820 N N . ALA A 1 106 ? -10.238 8.261 12.769 1.00 90.19 106 ALA A N 1
ATOM 821 C CA . ALA A 1 106 ? -10.634 6.953 13.261 1.00 90.19 106 ALA A CA 1
ATOM 822 C C . ALA A 1 106 ? -9.712 5.845 12.763 1.00 90.19 106 ALA A C 1
ATOM 824 O O . ALA A 1 106 ? -9.263 5.851 11.611 1.00 90.19 106 ALA A O 1
ATOM 825 N N . LEU A 1 107 ? -9.517 4.852 13.627 1.00 92.69 107 LEU A N 1
ATOM 826 C CA . LEU A 1 107 ? -8.854 3.593 13.317 1.00 92.69 107 LEU A CA 1
ATOM 827 C C . LEU A 1 107 ? -9.905 2.484 13.250 1.00 92.69 107 LEU A C 1
ATOM 829 O O . LEU A 1 107 ? -10.681 2.309 14.183 1.00 92.69 107 LEU A O 1
ATOM 833 N N . ILE A 1 108 ? -9.967 1.752 12.142 1.00 91.81 108 ILE A N 1
ATOM 834 C CA . ILE A 1 108 ? -11.117 0.893 11.841 1.00 91.81 108 ILE A CA 1
ATOM 835 C C . ILE A 1 108 ? -10.661 -0.498 11.434 1.00 91.81 108 ILE A C 1
ATOM 837 O O . ILE A 1 108 ? -9.857 -0.642 10.512 1.00 91.81 108 ILE A O 1
ATOM 841 N N . ASN A 1 109 ? -11.228 -1.510 12.087 1.00 94.06 109 ASN A N 1
ATOM 842 C CA . ASN A 1 109 ? -11.044 -2.919 11.767 1.00 94.06 109 ASN A CA 1
ATOM 843 C C . ASN A 1 109 ? -12.274 -3.452 11.034 1.00 94.06 109 ASN A C 1
ATOM 845 O O . ASN A 1 109 ? -13.369 -3.453 11.590 1.00 94.06 109 ASN A O 1
ATOM 849 N N . PHE A 1 110 ? -12.099 -3.937 9.808 1.00 91.56 110 PHE A N 1
ATOM 850 C CA . PHE A 1 110 ? -13.133 -4.644 9.057 1.00 91.56 110 PHE A CA 1
ATOM 851 C C . PHE A 1 110 ? -12.923 -6.142 9.161 1.00 91.56 110 PHE A C 1
ATOM 853 O O . PHE A 1 110 ? -11.835 -6.644 8.859 1.00 91.56 110 PHE A O 1
ATOM 860 N N . VAL A 1 111 ? -13.990 -6.841 9.529 1.00 92.44 111 VAL A N 1
ATOM 861 C CA . VAL A 1 111 ? -13.966 -8.270 9.829 1.00 92.44 111 VAL A CA 1
ATOM 862 C C . VAL A 1 111 ? -15.117 -8.948 9.104 1.00 92.44 111 VAL A C 1
ATOM 864 O O . VAL A 1 111 ? -16.233 -8.431 9.073 1.00 92.44 111 VAL A O 1
ATOM 867 N N . ALA A 1 112 ? -14.857 -10.116 8.524 1.00 88.94 112 ALA A N 1
ATOM 868 C CA . ALA A 1 112 ? -15.884 -10.956 7.930 1.00 88.94 112 ALA A CA 1
ATOM 869 C C . ALA A 1 112 ? -16.196 -12.103 8.901 1.00 88.94 112 ALA A C 1
ATOM 871 O O . ALA A 1 112 ? -15.270 -12.768 9.369 1.00 88.94 112 ALA A O 1
ATOM 872 N N . PRO A 1 113 ? -17.476 -12.385 9.198 1.00 82.62 113 PRO A N 1
ATOM 873 C CA . PRO A 1 113 ? -17.844 -13.464 10.112 1.00 82.62 113 PRO A CA 1
ATOM 874 C C . PRO A 1 113 ? -17.419 -14.839 9.580 1.00 82.62 113 PRO A C 1
ATOM 876 O O . PRO A 1 113 ? -17.063 -15.716 10.360 1.00 82.62 113 PRO A O 1
ATOM 879 N N . SER A 1 114 ? -17.415 -15.007 8.256 1.00 81.44 114 SER A N 1
ATOM 880 C CA . SER A 1 114 ? -17.034 -16.240 7.561 1.00 81.44 114 SER A CA 1
ATOM 881 C C . SER A 1 114 ? -15.524 -16.491 7.528 1.00 81.44 114 SER A C 1
ATOM 883 O O . SER A 1 114 ? -15.111 -17.630 7.329 1.00 81.44 114 SER A O 1
ATOM 885 N N . ASN A 1 115 ? -14.692 -15.460 7.712 1.00 82.56 115 ASN A N 1
ATOM 886 C CA . ASN A 1 115 ? -13.241 -15.594 7.644 1.00 82.56 115 ASN A CA 1
ATOM 887 C C . ASN A 1 115 ? -12.539 -14.529 8.498 1.00 82.56 115 ASN A C 1
ATOM 889 O O . ASN A 1 115 ? -12.340 -13.397 8.062 1.00 82.56 115 ASN A O 1
ATOM 893 N N . LYS A 1 116 ? -12.103 -14.918 9.700 1.00 85.25 116 LYS A N 1
ATOM 894 C CA . LYS A 1 116 ? -11.281 -14.063 10.573 1.00 85.25 116 LYS A CA 1
ATOM 895 C C . LYS A 1 116 ? -9.791 -14.089 10.225 1.00 85.25 116 LYS A C 1
ATOM 897 O O . LYS A 1 116 ? -9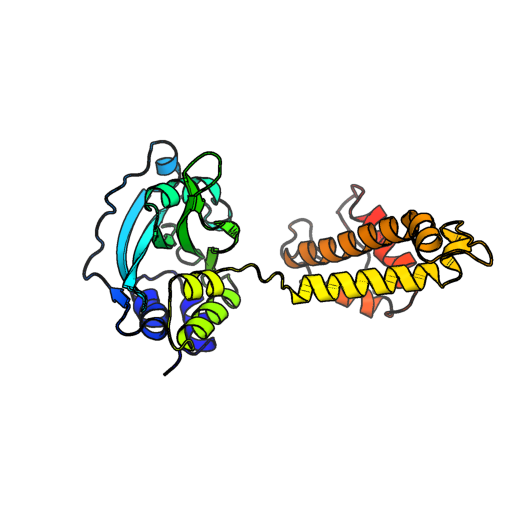.038 -13.281 10.762 1.00 85.25 116 LYS A O 1
ATOM 902 N N . ASN A 1 117 ? -9.358 -14.988 9.339 1.00 87.75 117 ASN A N 1
ATOM 903 C CA . ASN A 1 117 ? -7.961 -15.092 8.909 1.00 87.75 117 ASN A CA 1
ATOM 904 C C . ASN A 1 117 ? -7.584 -13.991 7.909 1.00 87.75 117 ASN A C 1
ATOM 906 O O . ASN A 1 117 ? -6.413 -13.822 7.599 1.00 87.75 117 ASN A O 1
ATOM 910 N N . VAL A 1 118 ? -8.555 -13.231 7.407 1.00 89.12 118 VAL A N 1
ATOM 911 C CA . VAL A 1 118 ? -8.295 -12.045 6.598 1.00 89.12 118 VAL A CA 1
ATOM 912 C C . VAL A 1 118 ? -9.129 -10.909 7.158 1.00 89.12 118 VAL A C 1
ATOM 914 O O . VAL A 1 118 ? -10.356 -10.970 7.186 1.00 89.12 118 VAL A O 1
ATOM 917 N N . TRP A 1 119 ? -8.461 -9.860 7.612 1.00 93.00 119 TRP A N 1
ATOM 918 C CA . TRP A 1 119 ? -9.107 -8.670 8.147 1.00 93.00 119 TRP A CA 1
ATOM 919 C C . TRP A 1 119 ? -8.376 -7.424 7.678 1.00 93.00 119 TRP A C 1
ATOM 921 O O . TRP A 1 119 ? -7.253 -7.482 7.174 1.00 93.00 119 TRP A O 1
ATOM 931 N N . ARG A 1 120 ? -9.041 -6.276 7.767 1.00 90.94 120 ARG A N 1
ATOM 932 C CA . ARG A 1 120 ? -8.500 -5.027 7.234 1.00 90.94 120 ARG A CA 1
ATOM 933 C C . ARG A 1 120 ? -8.466 -3.953 8.299 1.00 90.94 120 ARG A C 1
ATOM 935 O O . ARG A 1 120 ? -9.499 -3.628 8.865 1.00 90.94 120 ARG A O 1
ATOM 942 N N . LEU A 1 121 ? -7.303 -3.342 8.466 1.00 92.06 121 LEU A N 1
ATOM 943 C CA . LEU A 1 121 ? -7.114 -2.143 9.269 1.00 92.06 121 LEU A CA 1
ATOM 944 C C . LEU A 1 121 ? -7.133 -0.913 8.360 1.00 92.06 121 LEU A C 1
ATOM 946 O O . LEU A 1 121 ? -6.541 -0.927 7.279 1.00 92.06 121 LEU A O 1
ATOM 950 N N . THR A 1 122 ? -7.801 0.160 8.763 1.00 88.62 122 THR A N 1
ATOM 951 C CA . THR A 1 122 ? -7.824 1.423 8.015 1.00 88.62 122 THR A CA 1
ATOM 952 C C . THR A 1 122 ? -7.769 2.614 8.957 1.00 88.62 122 THR A C 1
ATOM 954 O O . THR A 1 122 ? -8.577 2.703 9.874 1.00 88.62 122 THR A O 1
ATOM 957 N N . LEU A 1 123 ? -6.854 3.549 8.695 1.00 88.06 123 LEU A N 1
ATOM 958 C CA . LEU A 1 123 ? -6.877 4.881 9.297 1.00 88.06 123 LEU A CA 1
ATOM 959 C C . LEU A 1 123 ? -7.616 5.842 8.361 1.00 88.06 123 LEU A C 1
ATOM 961 O O . LEU A 1 123 ? -7.268 5.970 7.183 1.00 88.06 123 LEU A O 1
ATOM 965 N N . VAL A 1 124 ? -8.610 6.554 8.882 1.00 84.62 124 VAL A N 1
ATOM 966 C CA . VAL A 1 124 ? -9.266 7.651 8.165 1.00 84.62 124 VAL A CA 1
ATOM 967 C C . VAL A 1 124 ? -9.154 8.918 8.985 1.00 84.62 124 VAL A C 1
ATOM 969 O O . VAL A 1 124 ? -9.490 8.911 10.158 1.00 84.62 124 VAL A O 1
ATOM 972 N N . ALA A 1 125 ? -8.703 10.000 8.358 1.00 81.88 125 ALA A N 1
ATOM 973 C CA . ALA A 1 125 ? -8.734 11.332 8.942 1.00 81.88 125 ALA A CA 1
ATOM 974 C C . ALA A 1 125 ? -9.481 12.271 7.995 1.00 81.88 125 ALA A C 1
ATOM 976 O O . ALA A 1 125 ? -9.348 12.174 6.763 1.00 81.88 125 ALA A O 1
ATOM 977 N N . LYS A 1 126 ? -10.297 13.147 8.572 1.00 78.25 126 LYS A N 1
ATOM 978 C CA . LYS A 1 126 ? -11.086 14.141 7.858 1.00 78.25 126 LYS A CA 1
ATOM 979 C C . LYS A 1 126 ? -10.663 15.522 8.336 1.00 78.25 126 LYS A C 1
ATOM 981 O O . LYS A 1 126 ? -10.766 15.833 9.510 1.00 78.25 126 LYS A O 1
ATOM 986 N N . ASP A 1 127 ? -10.202 16.338 7.407 1.00 69.31 127 ASP A N 1
ATOM 987 C CA . ASP A 1 127 ? -9.725 17.699 7.622 1.00 69.31 127 ASP A CA 1
ATOM 988 C C . ASP A 1 127 ? -10.543 18.675 6.756 1.00 69.31 127 ASP A C 1
ATOM 990 O O . ASP A 1 127 ? -11.269 18.256 5.846 1.00 69.31 127 ASP A O 1
ATOM 994 N N . SER A 1 128 ? -10.434 19.972 7.018 1.00 57.94 128 SER A N 1
ATOM 995 C CA . SER A 1 128 ? -11.089 21.038 6.261 1.00 57.94 128 SER A CA 1
ATOM 996 C C . SER A 1 128 ? -10.067 22.077 5.830 1.00 57.94 128 SER A C 1
ATOM 998 O O . SER A 1 128 ? -9.364 22.657 6.647 1.00 57.94 128 SER A O 1
ATOM 1000 N N . VAL A 1 129 ? -10.017 22.359 4.530 1.00 58.78 129 VAL A N 1
ATOM 1001 C CA . VAL A 1 129 ? -9.130 23.373 3.956 1.00 58.78 129 VAL A CA 1
ATOM 1002 C C . VAL A 1 129 ? -9.974 24.522 3.419 1.00 58.78 129 VAL A C 1
ATOM 1004 O O . VAL A 1 129 ? -10.880 24.315 2.612 1.00 58.78 129 VAL A O 1
ATOM 1007 N N . LEU A 1 130 ? -9.668 25.747 3.841 1.00 44.38 130 LEU A N 1
ATOM 1008 C CA . LEU A 1 130 ? -10.236 26.955 3.245 1.00 44.38 130 LEU A CA 1
ATOM 1009 C C . LEU A 1 130 ? -9.678 27.133 1.828 1.00 44.38 130 LEU A C 1
ATOM 1011 O O . LEU A 1 130 ? -8.467 27.139 1.618 1.00 44.38 130 LEU A O 1
ATOM 1015 N N . THR A 1 131 ? -10.566 27.261 0.849 1.00 63.34 131 THR A N 1
ATOM 1016 C CA . THR A 1 131 ? -10.218 27.555 -0.546 1.00 63.34 131 THR A CA 1
ATOM 1017 C C . THR A 1 131 ? -10.904 28.842 -0.988 1.00 63.34 131 THR A C 1
ATOM 1019 O O . THR A 1 131 ? -11.884 29.264 -0.378 1.00 63.34 131 THR A O 1
ATOM 1022 N N . GLU A 1 132 ? -10.449 29.436 -2.092 1.00 49.50 132 GLU A N 1
ATOM 1023 C CA . GLU A 1 132 ? -11.054 30.642 -2.690 1.00 49.50 132 GLU A CA 1
ATOM 1024 C C . GLU A 1 132 ? -12.556 30.486 -3.010 1.00 49.50 132 GLU A C 1
ATOM 1026 O O . GLU A 1 132 ? -13.266 31.473 -3.164 1.00 49.50 132 GLU A O 1
ATOM 1031 N N . LYS A 1 133 ? -13.059 29.243 -3.086 1.00 62.12 133 LYS A N 1
ATOM 1032 C CA . LYS A 1 133 ? -14.469 28.904 -3.342 1.00 62.12 133 LYS A CA 1
ATOM 1033 C C . LYS A 1 133 ? -15.233 28.438 -2.090 1.00 62.12 133 LYS A C 1
ATOM 1035 O O . LYS A 1 133 ? -16.320 27.881 -2.224 1.00 62.12 133 LYS A O 1
ATOM 1040 N N . GLY A 1 134 ? -14.671 28.630 -0.894 1.00 65.25 134 GLY A N 1
ATOM 1041 C CA . GLY A 1 134 ? -15.250 28.217 0.390 1.00 65.25 134 GLY A CA 1
ATOM 1042 C C . GLY A 1 134 ? -14.474 27.095 1.094 1.00 65.25 134 GLY A C 1
ATOM 1043 O O . GLY A 1 134 ? -13.369 26.722 0.690 1.00 65.25 134 GLY A O 1
ATOM 1044 N N . VAL A 1 135 ? -15.049 26.550 2.171 1.00 62.62 135 VAL A N 1
ATOM 1045 C CA . VAL A 1 135 ? -14.461 25.440 2.943 1.00 62.62 135 VAL A CA 1
ATOM 1046 C C . VAL A 1 135 ? -14.586 24.138 2.149 1.00 62.62 135 VAL A C 1
ATOM 1048 O O . VAL A 1 135 ? -15.691 23.706 1.823 1.00 62.62 135 VAL A O 1
ATOM 1051 N N . LYS A 1 136 ? -13.455 23.496 1.843 1.00 66.31 136 LYS A N 1
ATOM 1052 C CA . LYS A 1 136 ? -13.400 22.196 1.170 1.00 66.31 136 LYS A CA 1
ATOM 1053 C C . LYS A 1 136 ? -12.908 21.127 2.136 1.00 66.31 136 LYS A C 1
ATOM 1055 O O . LYS A 1 136 ? -11.787 21.198 2.634 1.00 66.31 136 LYS A O 1
ATOM 1060 N N . GLU A 1 137 ? -13.715 20.095 2.345 1.00 65.00 137 GLU A N 1
ATOM 1061 C CA . GLU A 1 137 ? -13.297 18.929 3.123 1.00 65.00 137 GLU A CA 1
ATOM 1062 C C . GLU A 1 137 ? -12.160 18.181 2.402 1.00 65.00 137 GLU A C 1
ATOM 1064 O O . GLU A 1 137 ? -12.254 17.836 1.216 1.00 65.00 137 GLU A O 1
ATOM 1069 N N . LYS A 1 138 ? -11.080 17.902 3.128 1.00 65.44 138 LYS A N 1
ATOM 1070 C CA . LYS A 1 138 ? -9.946 17.089 2.694 1.00 65.44 138 LYS A CA 1
ATOM 1071 C C . LYS A 1 138 ? -9.911 15.822 3.542 1.00 65.44 138 LYS A C 1
ATOM 1073 O O . LYS A 1 138 ? -9.611 15.852 4.724 1.00 65.44 138 LYS A O 1
ATOM 1078 N N . THR A 1 139 ? -10.204 14.681 2.934 1.00 59.81 139 THR A N 1
ATOM 1079 C CA . THR A 1 139 ? -10.119 13.369 3.595 1.00 59.81 139 THR A CA 1
ATOM 1080 C C . THR A 1 139 ? -8.864 12.622 3.169 1.00 59.81 139 THR A C 1
ATOM 1082 O O . THR A 1 139 ? -8.385 12.781 2.040 1.00 59.81 139 THR A O 1
ATOM 1085 N N . THR A 1 140 ? -8.336 11.771 4.051 1.00 57.78 140 THR A N 1
ATOM 1086 C CA . THR A 1 140 ? -7.238 10.871 3.688 1.00 57.78 140 THR A CA 1
ATOM 1087 C C . THR A 1 140 ? -7.647 9.957 2.531 1.00 57.78 140 THR A C 1
ATOM 1089 O O . THR A 1 140 ? -8.791 9.505 2.406 1.00 57.78 140 THR A O 1
ATOM 1092 N N . ASN A 1 141 ? -6.702 9.680 1.628 1.00 58.28 141 ASN A N 1
ATOM 1093 C CA . ASN A 1 141 ? -6.954 8.771 0.517 1.00 58.28 141 ASN A CA 1
ATOM 1094 C C . ASN A 1 141 ? -7.029 7.343 1.051 1.00 58.28 141 ASN A C 1
ATOM 1096 O O . ASN A 1 141 ? -6.004 6.714 1.276 1.00 58.28 141 ASN A O 1
ATOM 1100 N N . ALA A 1 142 ? -8.229 6.799 1.184 1.00 53.78 142 ALA A N 1
ATOM 1101 C CA . ALA A 1 142 ? -8.441 5.501 1.808 1.00 53.78 142 ALA A CA 1
ATOM 1102 C C . ALA A 1 142 ? -7.651 4.316 1.198 1.00 53.78 142 ALA A C 1
ATOM 1104 O O . ALA A 1 142 ? -7.468 3.313 1.880 1.00 53.78 142 ALA A O 1
ATOM 1105 N N . LYS A 1 143 ? -7.110 4.396 -0.033 1.00 53.06 143 LYS A N 1
ATOM 1106 C CA . LYS A 1 143 ? -6.180 3.361 -0.542 1.00 53.06 143 LYS A CA 1
ATOM 1107 C C . LYS A 1 143 ? -4.812 3.384 0.152 1.00 53.06 143 LYS A C 1
ATOM 1109 O O . LYS A 1 143 ? -4.167 2.347 0.229 1.00 53.06 143 LYS A O 1
ATOM 1114 N N . ARG A 1 144 ? -4.371 4.549 0.626 1.00 61.72 144 ARG A N 1
ATOM 1115 C CA . ARG A 1 144 ? -3.026 4.794 1.170 1.00 61.72 144 ARG A CA 1
ATOM 1116 C C . ARG A 1 144 ? -2.917 4.571 2.673 1.00 61.72 144 ARG A C 1
ATOM 1118 O O . ARG A 1 144 ? -1.823 4.691 3.179 1.00 61.72 144 ARG A O 1
ATOM 1125 N N . TYR A 1 145 ? -4.008 4.280 3.373 1.00 77.62 145 TYR A N 1
ATOM 1126 C CA . TYR A 1 145 ? -4.032 4.159 4.840 1.00 77.62 145 TYR A CA 1
ATOM 1127 C C . TYR A 1 145 ? -4.676 2.845 5.289 1.00 77.62 145 TYR A C 1
ATOM 1129 O O . TYR A 1 145 ? -5.216 2.745 6.387 1.00 77.62 145 TYR A O 1
ATOM 1137 N N . THR A 1 146 ? -4.666 1.851 4.399 1.00 85.31 146 THR A N 1
ATOM 1138 C CA . THR A 1 146 ? -5.348 0.570 4.569 1.00 85.31 146 THR A CA 1
ATOM 1139 C C . THR A 1 146 ? -4.345 -0.573 4.502 1.00 85.31 146 THR A C 1
ATOM 1141 O O . THR A 1 146 ? -3.561 -0.643 3.555 1.00 85.31 146 THR A O 1
ATOM 1144 N N . TYR A 1 147 ? -4.444 -1.511 5.441 1.00 88.06 147 TYR A N 1
ATOM 1145 C CA . TYR A 1 147 ? -3.655 -2.740 5.486 1.00 88.06 147 TYR A CA 1
ATOM 1146 C C . TYR A 1 147 ? -4.575 -3.956 5.482 1.00 88.06 147 TYR A C 1
ATOM 1148 O O . TYR A 1 147 ? -5.565 -3.983 6.211 1.00 88.06 147 TYR A O 1
ATOM 1156 N N . LEU A 1 148 ? -4.254 -4.949 4.654 1.00 89.75 148 LEU A N 1
ATOM 1157 C CA . LEU A 1 148 ? -4.837 -6.285 4.743 1.00 89.75 148 LEU A CA 1
ATOM 1158 C C . LEU A 1 148 ? -3.929 -7.126 5.648 1.00 89.75 148 LEU A C 1
ATOM 1160 O O . LEU A 1 148 ? -2.707 -7.033 5.529 1.00 89.75 148 LEU A O 1
ATOM 1164 N N . LEU A 1 149 ? -4.523 -7.845 6.595 1.00 94.06 149 LEU A N 1
ATOM 1165 C CA . LEU A 1 149 ? -3.843 -8.484 7.718 1.00 94.06 149 LEU A CA 1
ATOM 1166 C C . LEU A 1 149 ? -4.411 -9.887 7.971 1.00 94.06 149 LEU A C 1
ATOM 1168 O O . LEU A 1 149 ? -5.524 -10.202 7.541 1.00 94.06 149 LEU A O 1
ATOM 1172 N N . GLY A 1 150 ? -3.655 -10.695 8.712 1.00 93.44 150 GLY A N 1
ATOM 1173 C CA . GLY A 1 150 ? -3.982 -12.076 9.065 1.00 93.44 150 GLY A CA 1
ATOM 1174 C C . GLY A 1 150 ? -2.970 -13.100 8.526 1.00 93.44 150 GLY A C 1
ATOM 1175 O O . GLY A 1 150 ? -1.958 -12.701 7.947 1.00 93.44 150 GLY A O 1
ATOM 1176 N N . PRO A 1 151 ? -3.200 -14.414 8.729 1.00 89.75 151 PRO A N 1
ATOM 1177 C CA . PRO A 1 151 ? -2.187 -15.445 8.477 1.00 89.75 151 PRO A CA 1
ATOM 1178 C C . PRO A 1 151 ? -1.705 -15.555 7.028 1.00 89.75 151 PRO A C 1
ATOM 1180 O O . PRO A 1 151 ? -0.593 -16.014 6.790 1.00 89.75 151 PRO A O 1
ATOM 1183 N N . SER A 1 152 ? -2.539 -15.159 6.066 1.00 83.44 152 SER A N 1
ATOM 1184 C CA . SER A 1 152 ? -2.219 -15.214 4.633 1.00 83.44 152 SER A CA 1
ATOM 1185 C C . SER A 1 152 ? -1.511 -13.957 4.115 1.00 83.44 152 SER A C 1
ATOM 1187 O O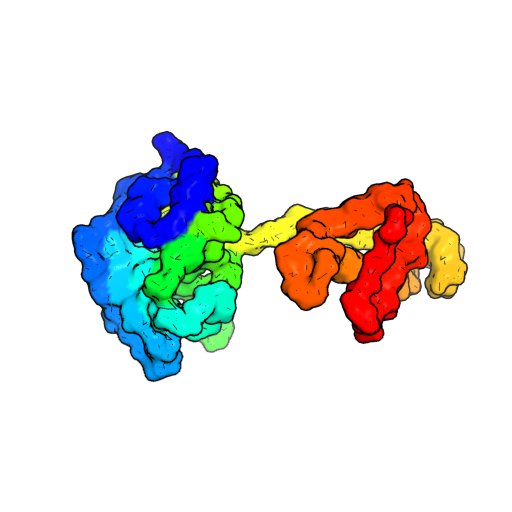 . SER A 1 152 ? -1.119 -13.915 2.952 1.00 83.44 152 SER A O 1
ATOM 1189 N N . GLU A 1 153 ? -1.342 -12.933 4.953 1.00 87.31 153 GLU A N 1
ATOM 1190 C CA . GLU A 1 153 ? -0.743 -11.652 4.581 1.00 87.31 153 GLU A CA 1
ATOM 1191 C C . GLU A 1 153 ? 0.645 -11.498 5.197 1.00 87.31 153 GLU A C 1
ATOM 1193 O O . GLU A 1 153 ? 0.919 -12.030 6.261 1.00 87.31 153 GLU A O 1
ATOM 1198 N N . THR A 1 154 ? 1.535 -10.729 4.562 1.00 87.25 154 THR A N 1
ATOM 1199 C CA . THR A 1 154 ? 2.904 -10.547 5.094 1.00 87.25 154 THR A CA 1
ATOM 1200 C C . THR A 1 154 ? 2.973 -9.656 6.332 1.00 87.25 154 THR A C 1
ATOM 1202 O O . THR A 1 154 ? 3.994 -9.653 7.016 1.00 87.25 154 THR A O 1
ATOM 1205 N N . CYS A 1 155 ? 1.968 -8.799 6.553 1.00 90.50 155 CYS A N 1
ATOM 1206 C CA . CYS A 1 155 ? 1.872 -7.802 7.632 1.00 90.50 155 CYS A CA 1
ATOM 1207 C C . CYS A 1 155 ? 3.099 -6.882 7.845 1.00 90.50 155 CYS A C 1
ATOM 1209 O O . CYS A 1 155 ? 3.121 -6.092 8.790 1.00 90.50 155 CYS A O 1
ATOM 1211 N N . LYS A 1 156 ? 4.108 -6.929 6.962 1.00 87.56 156 LYS A N 1
ATOM 1212 C CA . LYS A 1 156 ? 5.420 -6.296 7.156 1.00 87.56 156 LYS A CA 1
ATOM 1213 C C . LYS A 1 156 ? 5.309 -4.781 7.223 1.00 87.56 156 LYS A C 1
ATOM 1215 O O . LYS A 1 156 ? 5.811 -4.173 8.160 1.00 87.56 156 LYS A O 1
ATOM 1220 N N . THR A 1 157 ? 4.631 -4.177 6.248 1.00 86.06 157 THR A N 1
ATOM 1221 C CA . THR A 1 157 ? 4.495 -2.719 6.190 1.00 86.06 157 THR A CA 1
ATOM 1222 C C . THR A 1 157 ? 3.731 -2.194 7.398 1.00 86.06 157 THR A C 1
ATOM 1224 O O . THR A 1 157 ? 4.193 -1.250 8.020 1.00 86.06 157 THR A O 1
ATOM 1227 N N . ALA A 1 158 ? 2.610 -2.818 7.771 1.00 91.31 158 ALA A N 1
ATOM 1228 C CA . ALA A 1 158 ? 1.846 -2.409 8.948 1.00 91.31 158 ALA A CA 1
ATOM 1229 C C . ALA A 1 158 ? 2.701 -2.476 10.224 1.00 91.31 158 ALA A C 1
ATOM 1231 O O . ALA A 1 158 ? 2.736 -1.511 10.983 1.00 91.31 158 ALA A O 1
ATOM 1232 N N . ALA A 1 159 ? 3.456 -3.564 10.412 1.00 93.12 159 ALA A N 1
ATOM 1233 C CA . ALA A 1 159 ? 4.361 -3.709 11.549 1.00 93.12 159 ALA A CA 1
ATOM 1234 C C . ALA A 1 159 ? 5.458 -2.632 11.578 1.00 93.12 159 ALA A C 1
ATOM 1236 O O . ALA A 1 159 ? 5.701 -2.052 12.629 1.00 93.12 159 ALA A O 1
ATOM 1237 N N . GLU A 1 160 ? 6.064 -2.310 10.430 1.00 89.88 160 GLU A N 1
ATOM 1238 C CA . GLU A 1 160 ? 7.042 -1.214 10.312 1.00 89.88 160 GLU A CA 1
ATOM 1239 C C . GLU A 1 160 ? 6.435 0.146 10.676 1.00 89.88 160 GLU A C 1
ATOM 1241 O O . GLU A 1 160 ? 7.114 0.986 11.260 1.00 89.88 160 GLU A O 1
ATOM 1246 N N . ARG A 1 161 ? 5.159 0.386 10.346 1.00 90.94 161 ARG A N 1
ATOM 1247 C CA . ARG A 1 161 ? 4.498 1.664 10.661 1.00 90.94 161 ARG A CA 1
ATOM 1248 C C . ARG A 1 161 ? 4.175 1.798 12.140 1.00 90.94 161 ARG A C 1
ATOM 1250 O O . ARG A 1 161 ? 4.396 2.865 12.702 1.00 90.94 161 ARG A O 1
ATOM 1257 N N . PHE A 1 162 ? 3.692 0.729 12.762 1.00 93.75 162 PHE A N 1
ATOM 1258 C CA . PHE A 1 162 ? 3.441 0.704 14.201 1.00 93.75 162 PHE A CA 1
ATOM 1259 C C . PHE A 1 162 ? 4.734 0.760 15.024 1.00 93.75 162 PHE A C 1
ATOM 1261 O O . PHE A 1 162 ? 4.777 1.479 16.017 1.00 93.75 162 PHE A O 1
ATOM 1268 N N . GLU A 1 163 ? 5.795 0.068 14.597 1.00 92.75 163 GLU A N 1
ATOM 1269 C CA . GLU A 1 163 ? 7.117 0.188 15.227 1.00 92.75 163 GLU A CA 1
ATOM 1270 C C . GLU A 1 163 ? 7.615 1.632 15.154 1.00 92.75 163 GLU A C 1
ATOM 1272 O O . GLU A 1 163 ? 7.943 2.203 16.192 1.00 92.75 163 GLU A O 1
ATOM 1277 N N . ALA A 1 164 ? 7.597 2.243 13.961 1.00 89.81 164 ALA A N 1
ATOM 1278 C CA . ALA A 1 164 ? 8.020 3.630 13.788 1.00 89.81 164 ALA A CA 1
ATOM 1279 C C . ALA A 1 164 ? 7.260 4.571 14.735 1.00 89.81 164 ALA A C 1
ATOM 1281 O O . ALA A 1 164 ? 7.894 5.337 15.452 1.00 89.81 164 ALA A O 1
ATOM 1282 N N . LEU A 1 165 ? 5.930 4.441 14.823 1.00 91.69 165 LEU A N 1
ATOM 1283 C CA . LEU A 1 165 ? 5.115 5.226 15.759 1.00 91.69 165 LEU A CA 1
ATOM 1284 C C . LEU A 1 165 ? 5.529 5.037 17.217 1.00 91.69 165 LEU A C 1
ATOM 1286 O O . LEU A 1 165 ? 5.624 6.015 17.944 1.00 91.69 165 LEU A O 1
ATOM 1290 N N . SER A 1 166 ? 5.824 3.806 17.636 1.00 91.31 166 SER A N 1
ATOM 1291 C CA . SER A 1 166 ? 6.228 3.521 19.020 1.00 91.31 166 SER A CA 1
ATOM 1292 C C . SER A 1 166 ? 7.597 4.098 19.408 1.00 91.31 166 SER A C 1
ATOM 1294 O O . SER A 1 166 ? 7.955 4.092 20.585 1.00 91.31 166 SER A O 1
ATOM 1296 N N . THR A 1 167 ? 8.384 4.542 18.423 1.00 90.06 167 THR A N 1
ATOM 1297 C CA . THR A 1 167 ? 9.695 5.177 18.632 1.00 90.06 167 THR A CA 1
ATOM 1298 C C . THR A 1 167 ? 9.645 6.701 18.576 1.00 90.06 167 THR A C 1
ATOM 1300 O O . THR A 1 167 ? 10.639 7.351 18.904 1.00 90.06 167 THR A O 1
ATOM 1303 N N . GLU A 1 168 ? 8.514 7.271 18.163 1.00 91.06 168 GLU A N 1
ATOM 1304 C CA . GLU A 1 168 ? 8.322 8.717 18.146 1.00 91.06 168 GLU A CA 1
ATOM 1305 C C . GLU A 1 168 ? 8.268 9.253 19.577 1.00 91.06 168 GLU A C 1
ATOM 1307 O O . GLU A 1 168 ? 7.730 8.614 20.481 1.00 91.06 168 GLU A O 1
ATOM 1312 N N . LYS A 1 169 ? 8.844 10.440 19.789 1.00 89.50 169 LYS A N 1
ATOM 1313 C CA . LYS A 1 169 ? 8.776 11.111 21.096 1.00 89.50 169 LYS A CA 1
ATOM 1314 C C . LYS A 1 169 ? 7.368 11.608 21.400 1.00 89.50 169 LYS A C 1
ATOM 1316 O O . LYS A 1 169 ? 6.962 11.579 22.553 1.00 89.50 169 LYS A O 1
ATOM 1321 N N . GLU A 1 170 ? 6.683 12.073 20.358 1.00 92.12 170 GLU A N 1
ATOM 1322 C CA . GLU A 1 170 ? 5.326 12.602 20.405 1.00 92.12 170 GLU A CA 1
ATOM 1323 C C . GLU A 1 170 ? 4.538 12.068 19.203 1.00 92.12 170 GLU A C 1
ATOM 1325 O O . GLU A 1 170 ? 4.929 12.221 18.035 1.00 92.12 170 GLU A O 1
ATOM 1330 N N . ILE A 1 171 ? 3.406 11.437 19.484 1.00 92.94 171 ILE A N 1
ATOM 1331 C CA . ILE A 1 171 ? 2.482 10.909 18.493 1.00 92.94 171 ILE A CA 1
ATOM 1332 C C . ILE A 1 171 ? 1.353 11.925 18.315 1.00 92.94 171 ILE A C 1
ATOM 1334 O O . ILE A 1 171 ? 0.347 11.898 19.015 1.00 92.94 171 ILE A O 1
ATOM 1338 N N . THR A 1 172 ? 1.520 12.813 17.336 1.00 91.56 172 THR A N 1
ATOM 1339 C CA . THR A 1 172 ? 0.487 13.760 16.875 1.00 91.56 172 THR A CA 1
ATOM 1340 C C . THR A 1 172 ? -0.372 13.152 15.764 1.00 91.56 172 THR A C 1
ATOM 1342 O O . THR A 1 172 ? 0.001 12.134 15.160 1.00 91.56 172 THR A O 1
ATOM 1345 N N . ILE A 1 173 ? -1.487 13.795 15.400 1.00 86.62 173 ILE A N 1
ATOM 1346 C CA . ILE A 1 173 ? -2.292 13.378 14.240 1.00 86.62 173 ILE A CA 1
ATOM 1347 C C . ILE A 1 173 ? -1.459 13.367 12.952 1.00 86.62 173 ILE A C 1
ATOM 1349 O O . ILE A 1 173 ? -1.594 12.465 12.121 1.00 86.62 173 ILE A O 1
ATOM 1353 N N . GLN A 1 174 ? -0.542 14.324 12.795 1.00 83.88 174 GLN A N 1
ATOM 1354 C CA . GLN A 1 174 ? 0.325 14.394 11.623 1.00 83.88 174 GLN A CA 1
ATOM 1355 C C . GLN A 1 174 ? 1.355 13.259 11.624 1.00 83.88 174 GLN A C 1
ATOM 1357 O O . GLN A 1 174 ? 1.592 12.660 10.570 1.00 83.88 174 GLN A O 1
ATOM 1362 N N . THR A 1 175 ? 1.919 12.919 12.788 1.00 88.00 175 THR A N 1
ATOM 1363 C CA . THR A 1 175 ? 2.796 11.750 12.966 1.00 88.00 175 THR A CA 1
ATOM 1364 C C . THR A 1 175 ? 2.056 10.467 12.574 1.00 88.00 175 THR A C 1
ATOM 1366 O O . THR A 1 175 ? 2.554 9.682 11.760 1.00 88.00 175 THR A O 1
ATOM 1369 N N . LEU A 1 176 ? 0.820 10.300 13.057 1.00 88.12 176 LEU A N 1
ATOM 1370 C CA . LEU A 1 176 ? -0.038 9.152 12.758 1.00 88.12 176 LEU A CA 1
ATOM 1371 C C . LEU A 1 176 ? -0.357 9.041 11.257 1.00 88.12 176 LEU A C 1
ATOM 1373 O O . LEU A 1 176 ? -0.168 7.980 10.656 1.00 88.12 176 LEU A O 1
ATOM 1377 N N . ILE A 1 177 ? -0.779 10.141 10.625 1.00 83.19 177 ILE A N 1
ATOM 1378 C C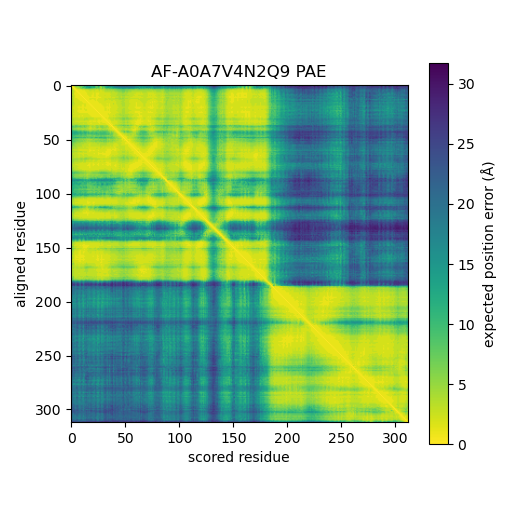A . ILE A 1 177 ? -1.039 10.209 9.178 1.00 83.19 177 ILE A CA 1
ATOM 1379 C C . ILE A 1 177 ? 0.236 9.878 8.387 1.00 83.19 177 ILE A C 1
ATOM 1381 O O . ILE A 1 177 ? 0.191 9.106 7.427 1.00 83.19 177 ILE A O 1
ATOM 1385 N N . ASN A 1 178 ? 1.388 10.420 8.771 1.00 80.50 178 ASN A N 1
ATOM 1386 C CA . ASN A 1 178 ? 2.644 10.168 8.062 1.00 80.50 178 ASN A CA 1
ATOM 1387 C C .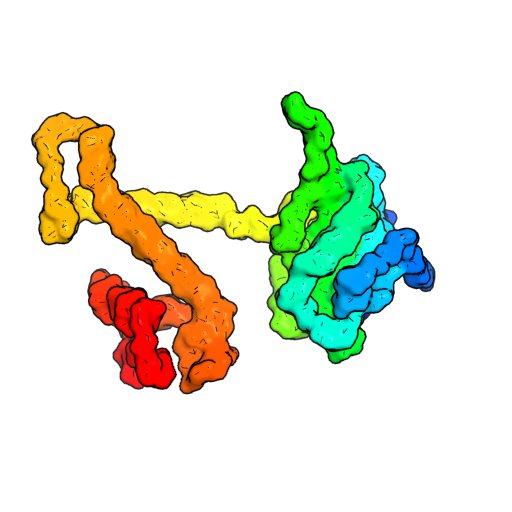 ASN A 1 178 ? 3.080 8.702 8.164 1.00 80.50 178 ASN A C 1
ATOM 1389 O O . ASN A 1 178 ? 3.526 8.125 7.168 1.00 80.50 178 ASN A O 1
ATOM 1393 N N . ALA A 1 179 ? 2.922 8.090 9.338 1.00 83.81 179 ALA A N 1
ATOM 1394 C CA . ALA A 1 179 ? 3.257 6.690 9.549 1.00 83.81 179 ALA A CA 1
ATOM 1395 C C . ALA A 1 179 ? 2.331 5.764 8.758 1.00 83.81 179 ALA A C 1
ATOM 1397 O O . ALA A 1 179 ? 2.814 4.877 8.059 1.00 83.81 179 ALA A O 1
ATOM 1398 N N . PHE A 1 180 ? 1.014 5.987 8.813 1.00 79.81 180 PHE A N 1
ATOM 1399 C CA . PHE A 1 180 ? 0.033 5.125 8.150 1.00 79.81 180 PHE A CA 1
ATOM 1400 C C . PHE A 1 180 ? -0.070 5.339 6.640 1.00 79.81 180 PHE A C 1
ATOM 1402 O O . PHE A 1 180 ? -0.626 4.471 5.966 1.00 79.81 180 PHE A O 1
ATOM 1409 N N . SER A 1 181 ? 0.462 6.441 6.104 1.00 74.31 181 SER A N 1
ATOM 1410 C CA . SER A 1 181 ? 0.546 6.654 4.664 1.00 74.31 181 SER A CA 1
ATOM 1411 C C . SER A 1 181 ? 1.502 5.633 4.038 1.00 74.31 181 SER A C 1
ATOM 1413 O O . SER A 1 181 ? 2.728 5.760 4.060 1.00 74.31 181 SER A O 1
ATOM 1415 N N . VAL A 1 182 ? 0.917 4.617 3.405 1.00 60.06 182 VAL A N 1
ATOM 1416 C CA . VAL A 1 182 ? 1.585 3.593 2.588 1.00 60.06 182 VAL A CA 1
ATOM 1417 C C . VAL A 1 182 ? 2.245 4.220 1.348 1.00 60.06 182 VAL A C 1
ATOM 1419 O O . VAL A 1 182 ? 2.963 3.557 0.603 1.00 60.06 182 VAL A O 1
ATOM 1422 N N . GLU A 1 183 ? 2.072 5.527 1.138 1.00 51.06 183 GLU A N 1
ATOM 1423 C CA . GLU A 1 183 ? 2.625 6.294 0.031 1.00 51.06 183 GLU A CA 1
ATOM 1424 C C . GLU A 1 183 ? 4.111 6.650 0.184 1.00 51.06 183 GLU A C 1
ATOM 1426 O O . GLU A 1 183 ? 4.567 7.758 -0.081 1.00 51.06 183 GLU A O 1
ATOM 1431 N N . LYS A 1 184 ? 4.895 5.636 0.541 1.00 49.81 184 LYS A N 1
ATOM 1432 C CA . LYS A 1 184 ? 6.268 5.507 0.066 1.00 49.81 184 LYS A CA 1
ATOM 1433 C C . LYS A 1 184 ? 6.334 4.357 -0.945 1.00 49.81 184 LYS A C 1
ATOM 1435 O O . LYS A 1 184 ? 7.159 3.462 -0.803 1.00 49.81 184 LYS A O 1
ATOM 1440 N N . LEU A 1 185 ? 5.546 4.426 -2.025 1.00 49.03 185 LEU A N 1
ATOM 1441 C CA . LEU A 1 185 ? 6.177 4.178 -3.328 1.00 49.03 185 LEU A CA 1
ATOM 1442 C C . LEU A 1 185 ? 7.191 5.320 -3.426 1.00 49.03 185 LEU A C 1
ATOM 1444 O O . LEU A 1 185 ? 6.813 6.473 -3.616 1.00 49.03 185 LEU A O 1
ATOM 1448 N N . SER A 1 186 ? 8.387 5.029 -2.921 1.00 62.22 186 SER A N 1
ATOM 1449 C CA . SER A 1 186 ? 9.174 5.979 -2.145 1.00 62.22 186 SER A CA 1
ATOM 1450 C C . SER A 1 186 ? 9.558 7.179 -2.998 1.00 62.22 186 SER A C 1
ATOM 1452 O O . SER A 1 186 ? 9.753 7.053 -4.201 1.00 62.22 186 SER A O 1
ATOM 1454 N N . LYS A 1 187 ? 9.726 8.350 -2.374 1.00 70.31 187 LYS A N 1
ATOM 1455 C CA . LYS A 1 187 ? 10.517 9.417 -2.997 1.00 70.31 187 LYS A CA 1
ATOM 1456 C C . LYS A 1 187 ? 11.803 8.816 -3.595 1.00 70.31 187 LYS A C 1
ATOM 1458 O O . LYS A 1 187 ? 12.079 9.052 -4.753 1.00 70.31 187 LYS A O 1
ATOM 1463 N N . ALA A 1 188 ? 12.443 7.892 -2.869 1.00 72.25 188 ALA A N 1
ATOM 1464 C CA . ALA A 1 188 ? 13.554 7.082 -3.365 1.00 72.25 188 ALA A CA 1
ATOM 1465 C C . ALA A 1 188 ? 13.237 6.271 -4.640 1.00 72.25 188 ALA A C 1
ATOM 1467 O O . ALA A 1 188 ? 14.031 6.312 -5.561 1.00 72.25 188 ALA A O 1
ATOM 1468 N N . PHE A 1 189 ? 12.083 5.604 -4.764 1.00 80.50 189 PHE A N 1
ATOM 1469 C CA . PHE A 1 189 ? 11.681 4.925 -6.002 1.00 80.50 189 PHE A CA 1
ATOM 1470 C C . PHE A 1 189 ? 11.569 5.913 -7.159 1.00 80.50 189 PHE A C 1
ATOM 1472 O O . PHE A 1 189 ? 12.066 5.627 -8.239 1.00 80.50 189 PHE A O 1
ATOM 1479 N N . PHE A 1 190 ? 10.924 7.067 -6.963 1.00 84.44 190 PHE A N 1
ATOM 1480 C CA . PHE A 1 190 ? 10.809 8.064 -8.030 1.00 84.44 190 PHE A CA 1
ATOM 1481 C C . PHE A 1 190 ? 12.153 8.717 -8.359 1.00 84.44 190 PHE A C 1
ATOM 1483 O O . PHE A 1 190 ? 12.419 8.964 -9.534 1.00 84.44 190 PHE A O 1
ATOM 1490 N N . ASP A 1 191 ? 12.998 8.952 -7.359 1.00 88.50 191 ASP A N 1
ATOM 1491 C CA . ASP A 1 191 ? 14.349 9.484 -7.518 1.00 88.50 191 ASP A CA 1
ATOM 1492 C C . ASP A 1 191 ? 15.223 8.479 -8.297 1.00 88.50 191 ASP A C 1
ATOM 1494 O O . ASP A 1 191 ? 15.799 8.840 -9.322 1.00 88.50 191 ASP A O 1
ATOM 1498 N N . GLU A 1 192 ? 15.240 7.200 -7.904 1.00 89.06 192 GLU A N 1
ATOM 1499 C CA . GLU A 1 192 ? 15.951 6.109 -8.594 1.00 89.06 192 GLU A CA 1
ATOM 1500 C C . GLU A 1 192 ? 15.389 5.855 -9.998 1.00 89.06 192 GLU A C 1
ATOM 1502 O O . GLU A 1 192 ? 16.143 5.745 -10.964 1.00 89.06 192 GLU A O 1
ATOM 1507 N N . TYR A 1 193 ? 14.065 5.817 -10.155 1.00 92.81 193 TYR A N 1
ATOM 1508 C CA . TYR A 1 193 ? 13.416 5.671 -11.459 1.00 92.81 193 TYR A CA 1
ATOM 1509 C C . TYR A 1 193 ? 13.790 6.828 -12.391 1.00 92.81 193 TYR A C 1
ATOM 1511 O O . TYR A 1 193 ? 14.094 6.608 -13.564 1.00 92.81 193 TYR A O 1
ATOM 1519 N N . THR A 1 194 ? 13.797 8.061 -11.874 1.00 94.31 194 THR A N 1
ATOM 1520 C CA . THR A 1 194 ? 14.193 9.255 -12.634 1.00 94.31 194 THR A CA 1
ATOM 1521 C C . THR A 1 194 ? 15.670 9.197 -13.004 1.00 94.31 194 THR A C 1
ATOM 1523 O O . THR A 1 194 ? 16.011 9.492 -14.150 1.00 94.31 194 THR A O 1
ATOM 1526 N N . LEU A 1 195 ? 16.530 8.755 -12.085 1.00 95.62 195 LEU A N 1
ATOM 1527 C CA . LEU A 1 195 ? 17.952 8.546 -12.340 1.00 95.62 195 LEU A CA 1
ATOM 1528 C C . LEU A 1 195 ? 18.173 7.514 -13.457 1.00 95.62 195 LEU A C 1
ATOM 1530 O O . LEU A 1 195 ? 18.866 7.800 -14.433 1.00 95.62 195 LEU A O 1
ATOM 1534 N N . HIS A 1 196 ? 17.533 6.345 -13.380 1.00 95.56 196 HIS A N 1
ATOM 1535 C CA . HIS A 1 196 ? 17.628 5.317 -14.420 1.00 95.56 196 HIS A CA 1
ATOM 1536 C C . HIS A 1 196 ? 17.070 5.793 -15.766 1.00 95.56 196 HIS A C 1
ATOM 1538 O O . HIS A 1 196 ? 17.684 5.549 -16.806 1.00 95.56 196 HIS A O 1
ATOM 1544 N N . TYR A 1 197 ? 15.952 6.522 -15.756 1.00 97.31 197 TYR A N 1
ATOM 1545 C CA . TYR A 1 197 ? 15.391 7.154 -16.949 1.00 97.31 197 TYR A CA 1
ATOM 1546 C C . TYR A 1 197 ? 16.383 8.118 -17.608 1.00 97.31 197 TYR A C 1
ATOM 1548 O O . TYR A 1 197 ? 16.593 8.045 -18.822 1.00 97.31 197 TYR A O 1
ATOM 1556 N N . GLN A 1 198 ? 17.014 8.995 -16.825 1.00 96.50 198 GLN A N 1
ATOM 1557 C CA . GLN A 1 198 ? 18.010 9.942 -17.326 1.00 96.50 198 GLN A CA 1
ATOM 1558 C C . GLN A 1 198 ? 19.234 9.216 -17.887 1.00 96.50 198 GLN A C 1
ATOM 1560 O O . GLN A 1 198 ? 19.647 9.514 -19.007 1.00 96.50 198 GLN A O 1
ATOM 1565 N N . ASN A 1 199 ? 19.752 8.212 -17.176 1.00 97.12 199 ASN A N 1
ATOM 1566 C CA . ASN A 1 199 ? 20.904 7.427 -17.621 1.00 97.12 199 ASN A CA 1
ATOM 1567 C C . ASN A 1 199 ? 20.637 6.718 -18.957 1.00 97.12 199 ASN A C 1
ATOM 1569 O O . ASN A 1 199 ? 21.461 6.799 -19.866 1.00 97.12 199 ASN A O 1
ATOM 1573 N N . PHE A 1 200 ? 19.466 6.094 -19.124 1.00 96.25 200 PHE A N 1
ATOM 1574 C CA . PHE A 1 200 ? 19.079 5.472 -20.397 1.00 96.25 200 PHE A CA 1
ATOM 1575 C C . PHE A 1 200 ? 18.929 6.494 -21.524 1.00 96.25 200 PHE A C 1
ATOM 1577 O O . PHE A 1 200 ? 19.389 6.254 -22.642 1.00 96.25 200 PHE A O 1
ATOM 1584 N N . CYS A 1 201 ? 18.304 7.640 -21.243 1.00 96.62 201 CYS A N 1
ATOM 1585 C CA . CYS A 1 201 ? 18.173 8.702 -22.235 1.00 96.62 201 CYS A CA 1
ATOM 1586 C C . CYS A 1 201 ? 19.544 9.213 -22.686 1.00 96.62 201 CYS A C 1
ATOM 1588 O O . CYS A 1 201 ? 19.734 9.415 -23.884 1.00 96.62 201 CYS A O 1
ATOM 1590 N N . ASN A 1 202 ? 20.478 9.420 -21.756 1.00 95.25 202 ASN A N 1
ATOM 1591 C CA . ASN A 1 202 ? 21.822 9.910 -22.058 1.00 95.25 202 ASN A CA 1
ATOM 1592 C C . ASN A 1 202 ? 22.613 8.871 -22.859 1.00 95.25 202 ASN A C 1
ATOM 1594 O O . ASN A 1 202 ? 23.110 9.190 -23.936 1.00 95.25 202 ASN A O 1
ATOM 1598 N N . TYR A 1 203 ? 22.614 7.608 -22.420 1.00 95.56 203 TYR A N 1
ATOM 1599 C CA . TYR A 1 203 ? 23.282 6.516 -23.132 1.00 95.56 203 TYR A CA 1
ATOM 1600 C C . TYR A 1 203 ? 22.797 6.383 -24.585 1.00 95.56 203 TYR A C 1
ATOM 1602 O O . TYR A 1 203 ? 23.596 6.310 -25.519 1.00 95.56 203 TYR A O 1
ATOM 1610 N N . LEU A 1 204 ? 21.480 6.395 -24.816 1.00 95.62 204 LEU A N 1
ATOM 1611 C CA . LEU A 1 204 ? 20.937 6.292 -26.173 1.00 95.62 204 LEU A CA 1
ATOM 1612 C C . LEU A 1 204 ? 21.229 7.530 -27.026 1.00 95.62 204 LEU A C 1
ATOM 1614 O O . LEU A 1 204 ? 21.392 7.388 -28.233 1.00 95.62 204 LEU A O 1
ATOM 1618 N N . GLN A 1 205 ? 21.307 8.721 -26.427 1.00 94.38 205 GLN A N 1
ATOM 1619 C CA . GLN A 1 205 ? 21.681 9.952 -27.132 1.00 94.38 205 GLN A CA 1
ATOM 1620 C C . GLN A 1 205 ? 23.163 9.976 -27.528 1.00 94.38 205 GLN A C 1
ATOM 1622 O O . GLN A 1 205 ? 23.509 10.478 -28.601 1.00 94.38 205 GLN A O 1
ATOM 1627 N N . GLU A 1 206 ? 24.038 9.452 -26.676 1.00 91.88 206 GLU A N 1
ATOM 1628 C CA . GLU A 1 206 ? 25.490 9.478 -26.881 1.00 91.88 206 GLU A CA 1
ATOM 1629 C C . GLU A 1 206 ? 25.990 8.297 -27.722 1.00 91.88 206 GLU A C 1
ATOM 1631 O O . GLU A 1 206 ? 27.017 8.406 -28.391 1.00 91.88 206 GLU A O 1
ATOM 1636 N N . SER A 1 207 ? 25.240 7.195 -27.760 1.00 93.94 207 SER A N 1
ATOM 1637 C CA . SER A 1 207 ? 25.585 6.001 -28.533 1.00 93.94 207 SER A CA 1
ATOM 1638 C C . SER A 1 207 ? 25.209 6.082 -30.018 1.00 93.94 207 SER A C 1
ATOM 1640 O O . SER A 1 207 ? 24.465 6.946 -30.497 1.00 93.94 207 SER A O 1
ATOM 1642 N N . ASN A 1 208 ? 25.706 5.097 -30.766 1.00 94.19 208 ASN A N 1
ATOM 1643 C CA . ASN A 1 208 ? 25.465 4.885 -32.193 1.00 94.19 208 ASN A CA 1
ATOM 1644 C C . ASN A 1 208 ? 23.962 4.743 -32.497 1.00 94.19 208 ASN A C 1
ATOM 1646 O O . ASN A 1 208 ? 23.510 5.157 -33.567 1.00 94.19 208 ASN A O 1
ATOM 1650 N N . TYR A 1 209 ? 23.191 4.205 -31.541 1.00 94.19 209 TYR A N 1
ATOM 1651 C CA . TYR A 1 209 ? 21.750 3.980 -31.661 1.00 94.19 209 TYR A CA 1
ATOM 1652 C C . TYR A 1 209 ? 20.974 5.258 -31.965 1.00 94.19 209 TYR A C 1
ATOM 1654 O O . TYR A 1 209 ? 20.009 5.211 -32.731 1.00 94.19 209 TYR A O 1
ATOM 1662 N N . ARG A 1 210 ? 21.419 6.417 -31.456 1.00 95.94 210 ARG A N 1
ATOM 1663 C CA . ARG A 1 210 ? 20.828 7.715 -31.809 1.00 95.94 210 ARG A CA 1
ATOM 1664 C C . ARG A 1 210 ? 20.713 7.892 -33.324 1.00 95.94 210 ARG A C 1
ATOM 1666 O O . ARG A 1 210 ? 19.683 8.352 -33.813 1.00 95.94 210 ARG A O 1
ATOM 1673 N N . LYS A 1 211 ? 21.771 7.538 -34.058 1.00 95.38 211 LYS A N 1
ATOM 1674 C CA . LYS A 1 211 ? 21.812 7.663 -35.516 1.00 95.38 211 LYS A CA 1
ATOM 1675 C C . LYS A 1 211 ? 21.154 6.468 -36.196 1.00 95.38 211 LYS A C 1
ATOM 1677 O O . LYS A 1 211 ? 20.326 6.686 -37.064 1.00 95.38 211 LYS A O 1
ATOM 1682 N N . SER A 1 212 ? 21.505 5.240 -35.808 1.00 95.44 212 SER A N 1
ATOM 1683 C CA . SER A 1 212 ? 21.092 4.032 -36.539 1.00 95.44 212 SER A CA 1
ATOM 1684 C C . SER A 1 212 ? 19.646 3.596 -36.291 1.00 95.44 212 SER A C 1
ATOM 1686 O O . SER A 1 212 ? 19.041 2.999 -37.173 1.00 95.44 212 SER A O 1
ATOM 1688 N N . VAL A 1 213 ? 19.092 3.872 -35.108 1.00 93.94 213 VAL A N 1
ATOM 1689 C CA . VAL A 1 213 ? 17.734 3.447 -34.720 1.00 93.94 213 VAL A CA 1
ATOM 1690 C C . VAL A 1 213 ? 16.777 4.629 -34.697 1.00 93.94 213 VAL A C 1
ATOM 1692 O O . VAL A 1 213 ? 15.647 4.523 -35.167 1.00 93.94 213 VAL A O 1
ATOM 1695 N N . PHE A 1 214 ? 17.218 5.767 -34.156 1.00 95.75 214 PHE A N 1
ATOM 1696 C CA . PHE A 1 214 ? 16.354 6.939 -34.000 1.00 95.75 214 PHE A CA 1
ATOM 1697 C C . PHE A 1 214 ? 16.477 7.955 -35.142 1.00 95.75 214 PHE A C 1
ATOM 1699 O O . PHE A 1 214 ? 15.670 8.879 -35.196 1.00 95.75 214 PHE A O 1
ATOM 1706 N N . ASN A 1 215 ? 17.445 7.796 -36.054 1.00 95.50 215 ASN A N 1
ATOM 1707 C CA . ASN A 1 215 ? 17.704 8.717 -37.167 1.00 95.50 215 ASN A CA 1
ATOM 1708 C C . ASN A 1 215 ? 17.903 10.180 -36.724 1.00 95.50 215 ASN A C 1
ATOM 1710 O O . ASN A 1 215 ? 17.522 11.119 -37.422 1.00 95.50 215 ASN A O 1
ATOM 1714 N N . ILE A 1 216 ? 18.514 10.391 -35.553 1.00 94.75 216 ILE A N 1
ATOM 1715 C CA . ILE A 1 216 ? 18.761 11.724 -34.992 1.00 94.75 216 ILE A CA 1
ATOM 1716 C C . ILE A 1 216 ? 20.220 12.118 -35.232 1.00 94.75 216 ILE A C 1
ATOM 1718 O O . ILE A 1 216 ? 21.153 11.464 -34.765 1.00 94.75 216 ILE A O 1
ATOM 1722 N N . SER A 1 217 ? 20.426 13.255 -35.891 1.00 90.19 217 SER A N 1
ATOM 1723 C CA . SER A 1 217 ? 21.731 13.912 -36.010 1.00 90.19 217 SER A CA 1
ATOM 1724 C C . SER A 1 217 ? 21.709 15.265 -35.308 1.00 90.19 217 SER A C 1
ATOM 1726 O O . SER A 1 217 ? 20.668 15.906 -35.210 1.00 90.19 217 SER A O 1
ATOM 1728 N N . PHE A 1 218 ? 22.861 15.684 -34.781 1.00 90.31 218 PHE A N 1
ATOM 1729 C CA . PHE A 1 218 ? 22.995 16.985 -34.128 1.00 90.31 218 PHE A CA 1
ATOM 1730 C C . PHE A 1 218 ? 23.853 17.884 -35.019 1.00 90.31 218 PHE A C 1
ATOM 1732 O O . PHE A 1 218 ? 24.901 17.419 -35.473 1.00 90.31 218 P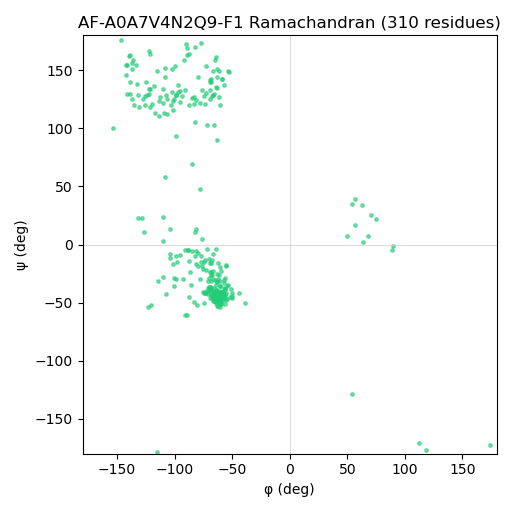HE A O 1
ATOM 1739 N N . PRO A 1 219 ? 23.447 19.142 -35.254 1.00 84.94 219 PRO A N 1
ATOM 1740 C CA . PRO A 1 219 ? 24.331 20.158 -35.813 1.00 84.94 219 PRO A CA 1
ATOM 1741 C C . PRO A 1 219 ? 25.625 20.287 -34.996 1.00 84.94 219 PRO A C 1
ATOM 1743 O O . PRO A 1 219 ? 25.602 20.104 -33.776 1.00 84.94 219 PRO A O 1
ATOM 1746 N N . ALA A 1 220 ? 26.736 20.647 -35.648 1.00 83.31 220 ALA A N 1
ATOM 1747 C CA . ALA A 1 220 ? 28.048 20.779 -34.999 1.00 83.31 220 ALA A CA 1
ATOM 1748 C C . ALA A 1 220 ? 28.020 21.721 -33.777 1.00 83.31 220 ALA A C 1
ATOM 1750 O O . ALA A 1 220 ? 28.638 21.426 -32.759 1.00 83.31 220 ALA A O 1
ATOM 1751 N N . ASN A 1 221 ? 27.209 22.783 -33.845 1.00 88.50 221 ASN A N 1
ATOM 1752 C CA . ASN A 1 221 ? 27.079 23.804 -32.800 1.00 88.50 221 ASN A CA 1
ATOM 1753 C C . ASN A 1 221 ? 25.724 23.751 -32.075 1.00 88.50 221 ASN A C 1
ATOM 1755 O O . ASN A 1 221 ? 25.268 24.759 -31.542 1.00 88.50 221 ASN A O 1
ATOM 1759 N N . ALA A 1 222 ? 25.054 22.593 -32.077 1.00 88.62 222 ALA A N 1
ATOM 1760 C CA . ALA A 1 222 ? 23.741 22.461 -31.456 1.00 88.62 222 ALA A CA 1
ATOM 1761 C C . ALA A 1 222 ? 23.795 22.751 -29.950 1.00 88.62 222 ALA A C 1
ATOM 1763 O O . ALA A 1 222 ? 24.545 22.118 -29.194 1.00 88.62 222 ALA A O 1
ATOM 1764 N N . THR A 1 223 ? 22.934 23.660 -29.513 1.00 93.12 223 THR A N 1
ATOM 1765 C CA . THR A 1 223 ? 22.701 23.973 -28.107 1.00 93.12 223 THR A CA 1
ATOM 1766 C C . THR A 1 223 ? 22.108 22.771 -27.367 1.00 93.12 223 THR A C 1
ATOM 1768 O O . THR A 1 223 ? 21.528 21.851 -27.955 1.00 93.12 223 THR A O 1
ATOM 1771 N N . LYS A 1 224 ? 22.200 22.780 -26.032 1.00 88.56 224 LYS A N 1
ATOM 1772 C CA . LYS A 1 224 ? 21.588 21.741 -25.187 1.00 88.56 224 LYS A CA 1
ATOM 1773 C C . LYS A 1 224 ? 20.080 21.611 -25.437 1.00 88.56 224 LYS A C 1
ATOM 1775 O O . LYS A 1 224 ? 19.562 20.499 -25.466 1.00 88.56 224 LYS A O 1
ATOM 1780 N N . GLN A 1 225 ? 19.392 22.730 -25.655 1.00 89.75 225 GLN A N 1
ATOM 1781 C CA . GLN A 1 225 ? 17.950 22.753 -25.889 1.00 89.75 225 GLN A CA 1
ATOM 1782 C C . GLN A 1 225 ? 17.573 22.141 -27.245 1.00 89.75 225 GLN A C 1
ATOM 1784 O O . GLN A 1 225 ? 16.584 21.418 -27.334 1.00 89.75 225 GLN A O 1
ATOM 1789 N N . GLU A 1 226 ? 18.374 22.365 -28.290 1.00 90.81 226 GLU A N 1
ATOM 1790 C CA . GLU A 1 226 ? 18.168 21.739 -29.603 1.00 90.81 226 GLU A CA 1
ATOM 1791 C C . GLU A 1 226 ? 18.405 20.229 -29.554 1.00 90.81 226 GLU A C 1
ATOM 1793 O O . GLU A 1 226 ? 17.593 19.463 -30.079 1.00 90.81 226 GLU A O 1
ATOM 1798 N N . LYS A 1 227 ? 19.469 19.791 -28.866 1.00 90.25 227 LYS A N 1
ATOM 1799 C CA . LYS A 1 227 ? 19.743 18.362 -28.643 1.00 90.25 227 LYS A CA 1
ATOM 1800 C C . LYS A 1 227 ? 18.612 17.693 -27.867 1.00 90.25 227 LYS A C 1
ATOM 1802 O O . LYS A 1 227 ? 18.153 16.622 -28.267 1.00 90.25 227 LYS A O 1
ATOM 1807 N N . ASP A 1 228 ? 18.115 18.334 -26.810 1.00 88.31 228 ASP A N 1
ATOM 1808 C CA . ASP A 1 228 ? 16.986 17.813 -26.040 1.00 88.31 228 ASP A CA 1
ATOM 1809 C C . ASP A 1 228 ? 15.708 17.773 -26.892 1.00 88.31 228 ASP A C 1
ATOM 1811 O O . ASP A 1 228 ? 15.041 16.740 -26.971 1.00 88.31 228 ASP A O 1
ATOM 1815 N N . LYS A 1 229 ? 15.381 18.831 -27.635 1.00 91.00 229 LYS A N 1
ATOM 1816 C CA . LYS A 1 229 ? 14.202 18.827 -28.513 1.00 91.00 229 LYS A CA 1
ATOM 1817 C C . LYS A 1 229 ? 14.264 17.698 -29.550 1.00 91.00 229 LYS A C 1
ATOM 1819 O O . LYS A 1 229 ? 13.279 16.973 -29.705 1.00 91.00 229 LYS A O 1
ATOM 1824 N N . ALA A 1 230 ? 15.414 17.508 -30.199 1.00 93.38 230 ALA A N 1
ATOM 1825 C CA . ALA A 1 230 ? 15.629 16.441 -31.177 1.00 93.38 230 ALA A CA 1
ATOM 1826 C C . ALA A 1 230 ? 15.561 15.034 -30.554 1.00 93.38 230 ALA A C 1
ATOM 1828 O O . ALA A 1 230 ? 15.094 14.099 -31.197 1.00 93.38 230 ALA A O 1
ATOM 1829 N N . SER A 1 231 ? 15.947 14.887 -29.284 1.00 94.81 231 SER A N 1
ATOM 1830 C CA . SER A 1 231 ? 15.983 13.601 -28.567 1.00 94.81 231 SER A CA 1
ATOM 1831 C C . SER A 1 231 ? 14.634 13.153 -27.993 1.00 94.81 231 SER A C 1
ATOM 1833 O O . SER A 1 231 ? 14.568 12.174 -27.248 1.00 94.81 231 SER A O 1
ATOM 1835 N N . LYS A 1 232 ? 13.528 13.818 -28.357 1.00 95.56 232 LYS A N 1
ATOM 1836 C CA . LYS A 1 232 ? 12.173 13.415 -27.946 1.00 95.56 232 LYS A CA 1
ATOM 1837 C C . LYS A 1 232 ? 11.852 11.937 -28.247 1.00 95.56 232 LYS A C 1
ATOM 1839 O O . LYS A 1 232 ? 11.359 11.279 -27.333 1.00 95.56 232 LYS A O 1
ATOM 1844 N N . PRO A 1 233 ? 12.158 11.372 -29.434 1.00 97.44 233 PRO A N 1
ATOM 1845 C CA . PRO A 1 233 ? 11.882 9.960 -29.713 1.00 97.44 233 PRO A CA 1
ATOM 1846 C C . PRO A 1 233 ? 12.604 8.998 -28.758 1.0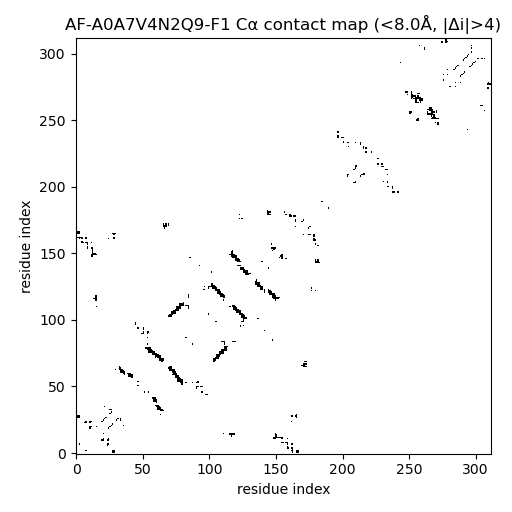0 97.44 233 PRO A C 1
ATOM 1848 O O . PRO A 1 233 ? 12.029 7.991 -28.350 1.00 97.44 233 PRO A O 1
ATOM 1851 N N . ILE A 1 234 ? 13.832 9.338 -28.344 1.00 97.44 234 ILE A N 1
ATOM 1852 C CA . ILE A 1 234 ? 14.595 8.570 -27.351 1.00 97.44 234 ILE A CA 1
ATOM 1853 C C . ILE A 1 234 ? 13.886 8.619 -25.994 1.00 97.44 234 ILE A C 1
ATOM 1855 O O . ILE A 1 234 ? 13.642 7.574 -25.394 1.00 97.44 234 ILE A O 1
ATOM 1859 N N . ARG A 1 235 ? 13.486 9.812 -25.532 1.00 96.81 235 ARG A N 1
ATOM 1860 C CA . ARG A 1 235 ? 12.729 9.970 -24.276 1.00 96.81 235 A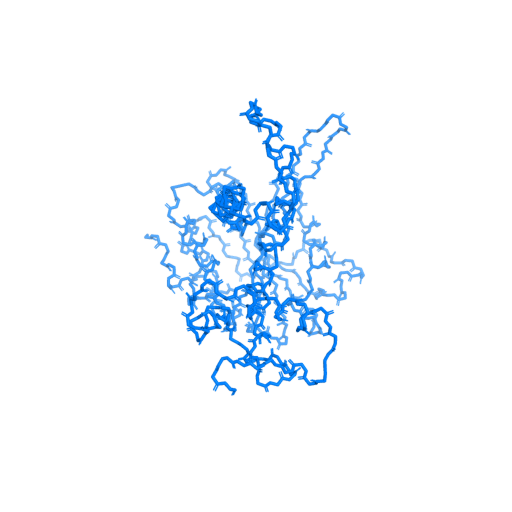RG A CA 1
ATOM 1861 C C . ARG A 1 235 ? 11.429 9.168 -24.279 1.00 96.81 235 ARG A C 1
ATOM 1863 O O . ARG A 1 235 ? 11.130 8.476 -23.306 1.00 96.81 235 ARG A O 1
ATOM 1870 N N . ASP A 1 236 ? 10.677 9.227 -25.375 1.00 97.44 236 ASP A N 1
ATOM 1871 C CA . ASP A 1 236 ? 9.415 8.498 -25.523 1.00 97.44 236 ASP A CA 1
ATOM 1872 C C . ASP A 1 236 ? 9.637 6.976 -25.498 1.00 97.44 236 ASP A C 1
ATOM 1874 O O . ASP A 1 236 ? 8.865 6.248 -24.863 1.00 97.44 236 ASP A O 1
ATOM 1878 N N . PHE A 1 237 ? 10.709 6.489 -26.132 1.00 96.62 237 PHE A N 1
ATOM 1879 C CA . PHE A 1 237 ? 11.107 5.083 -26.075 1.00 96.62 237 PHE A CA 1
ATOM 1880 C C . PHE A 1 237 ? 11.473 4.647 -24.652 1.00 96.62 237 PHE A C 1
ATOM 1882 O O . PHE A 1 237 ? 10.885 3.690 -24.144 1.00 96.62 237 PHE A O 1
ATOM 1889 N N . VAL A 1 238 ? 12.381 5.367 -23.983 1.00 97.31 238 VAL A N 1
ATOM 1890 C CA . VAL A 1 238 ? 12.837 5.029 -22.623 1.00 97.31 238 VAL A CA 1
ATOM 1891 C C . VAL A 1 238 ? 11.671 5.065 -21.637 1.00 97.31 238 VAL A C 1
ATOM 1893 O O . VAL A 1 238 ? 11.523 4.154 -20.822 1.00 97.31 238 VAL A O 1
ATOM 1896 N N . LYS A 1 239 ? 10.784 6.062 -21.752 1.00 96.06 239 LYS A N 1
ATOM 1897 C CA . LYS A 1 239 ? 9.578 6.165 -20.921 1.00 96.06 239 LYS A CA 1
ATOM 1898 C C . LYS A 1 239 ? 8.674 4.942 -21.079 1.00 96.06 239 LYS A C 1
ATOM 1900 O O . LYS A 1 239 ? 8.194 4.407 -20.080 1.00 96.06 239 LYS A O 1
ATOM 1905 N N . LYS A 1 240 ? 8.445 4.485 -22.315 1.00 95.44 240 LYS A N 1
ATOM 1906 C CA . LYS A 1 240 ? 7.651 3.275 -22.585 1.00 95.44 240 LYS A CA 1
ATOM 1907 C C . LYS A 1 240 ? 8.353 2.015 -22.079 1.00 95.44 240 LYS A C 1
ATOM 1909 O O . LYS A 1 240 ? 7.694 1.169 -21.483 1.00 95.44 240 LYS A O 1
ATOM 1914 N N . LEU A 1 241 ? 9.661 1.892 -22.297 1.00 95.56 241 LEU A N 1
ATOM 1915 C CA . LEU A 1 241 ? 10.451 0.740 -21.862 1.00 95.56 241 LEU A CA 1
ATOM 1916 C C . LEU A 1 241 ? 10.419 0.577 -20.340 1.00 95.56 241 LEU A C 1
ATOM 1918 O O . LEU A 1 241 ? 10.016 -0.475 -19.850 1.00 95.56 241 LEU A O 1
ATOM 1922 N N . LEU A 1 242 ? 10.764 1.628 -19.595 1.00 95.50 242 LEU A N 1
ATOM 1923 C CA . LEU A 1 242 ? 10.751 1.587 -18.133 1.00 95.50 242 LEU A CA 1
ATOM 1924 C C . LEU A 1 242 ? 9.343 1.360 -17.578 1.00 95.50 242 LEU A C 1
ATOM 1926 O O . LEU A 1 242 ? 9.178 0.566 -16.656 1.00 95.50 242 LEU A O 1
ATOM 1930 N N . GLY A 1 243 ? 8.317 1.969 -18.183 1.00 94.25 243 GLY A N 1
ATOM 1931 C CA . GLY A 1 243 ? 6.924 1.712 -17.812 1.00 94.25 243 GLY A CA 1
ATOM 1932 C C . GLY A 1 243 ? 6.533 0.237 -17.961 1.00 94.25 243 GLY A C 1
ATOM 1933 O O . GLY A 1 243 ? 5.889 -0.319 -17.073 1.00 94.25 243 GLY A O 1
ATOM 1934 N N . ARG A 1 244 ? 6.970 -0.423 -19.040 1.00 94.88 244 ARG A N 1
ATOM 1935 C CA . ARG A 1 244 ? 6.733 -1.860 -19.248 1.00 94.88 244 ARG A CA 1
ATOM 1936 C C . ARG A 1 244 ? 7.526 -2.739 -18.279 1.00 94.88 244 ARG A C 1
ATOM 1938 O O . ARG A 1 244 ? 6.977 -3.715 -17.783 1.00 94.88 244 ARG A O 1
ATOM 1945 N N . ILE A 1 245 ? 8.776 -2.392 -17.969 1.00 94.12 245 ILE A N 1
ATOM 1946 C CA . ILE A 1 245 ? 9.575 -3.121 -16.967 1.00 94.12 245 ILE A CA 1
ATOM 1947 C C . ILE A 1 245 ? 8.907 -3.028 -15.591 1.00 94.12 245 ILE A C 1
ATOM 1949 O O . ILE A 1 245 ? 8.700 -4.045 -14.935 1.00 94.12 245 ILE A O 1
ATOM 1953 N N . VAL A 1 246 ? 8.493 -1.829 -15.174 1.00 92.50 246 VAL A N 1
ATOM 1954 C CA . VAL A 1 246 ? 7.758 -1.637 -13.914 1.00 92.50 246 VAL A CA 1
ATOM 1955 C C . VAL A 1 246 ? 6.448 -2.428 -13.915 1.00 92.50 246 VAL A C 1
ATOM 1957 O O . VAL A 1 246 ? 6.115 -3.061 -12.915 1.00 92.50 246 VAL A O 1
ATOM 1960 N N . PHE A 1 247 ? 5.723 -2.448 -15.037 1.00 92.31 247 PHE A N 1
ATOM 1961 C CA . PHE A 1 247 ? 4.517 -3.262 -15.184 1.00 92.31 247 PHE A CA 1
ATOM 1962 C C . PHE A 1 247 ? 4.790 -4.756 -14.955 1.00 92.31 247 PHE A C 1
ATOM 1964 O O . PHE A 1 247 ? 4.066 -5.377 -14.181 1.00 92.31 247 PHE A O 1
ATOM 1971 N N . LEU A 1 248 ? 5.860 -5.320 -15.523 1.00 93.00 248 LEU A N 1
ATOM 1972 C CA . LEU A 1 248 ? 6.244 -6.716 -15.270 1.00 93.00 248 LEU A CA 1
ATOM 1973 C C . LEU A 1 248 ? 6.488 -6.995 -13.784 1.00 93.00 248 LEU A C 1
ATOM 1975 O O . LEU A 1 248 ? 6.016 -8.005 -13.266 1.00 93.00 248 LEU A O 1
ATOM 1979 N N . TYR A 1 249 ? 7.144 -6.073 -13.075 1.00 90.25 249 TYR A N 1
ATOM 1980 C CA . TYR A 1 249 ? 7.333 -6.183 -11.626 1.00 90.25 249 TYR A CA 1
ATOM 1981 C C . TYR A 1 249 ? 6.011 -6.149 -10.849 1.00 90.25 249 TYR A C 1
ATOM 1983 O O . TYR A 1 249 ? 5.895 -6.797 -9.810 1.00 90.25 249 TYR A O 1
ATOM 1991 N N . PHE A 1 250 ? 4.992 -5.437 -11.332 1.00 88.25 250 PHE A N 1
ATOM 1992 C CA . PHE A 1 250 ? 3.655 -5.512 -10.738 1.00 88.25 250 PHE A CA 1
ATOM 1993 C C . PHE A 1 250 ? 2.974 -6.854 -11.018 1.00 88.25 250 PHE A C 1
ATOM 1995 O O . PHE A 1 250 ? 2.373 -7.424 -10.106 1.00 88.25 250 PHE A O 1
ATOM 2002 N N . VAL A 1 251 ? 3.077 -7.361 -12.248 1.00 90.19 251 VAL A N 1
ATOM 2003 C CA . VAL A 1 251 ? 2.449 -8.625 -12.661 1.00 90.19 251 VAL A CA 1
ATOM 2004 C C . VAL A 1 251 ? 3.087 -9.822 -11.952 1.00 90.19 251 VAL A C 1
ATOM 2006 O O . VAL A 1 251 ? 2.367 -10.641 -11.387 1.00 90.19 251 VAL A O 1
ATOM 2009 N N . GLN A 1 252 ? 4.419 -9.897 -11.863 1.00 90.00 252 GLN A N 1
ATOM 2010 C CA . GLN A 1 252 ? 5.102 -11.005 -11.176 1.00 90.00 252 GLN A CA 1
ATOM 2011 C C . GLN A 1 252 ? 4.707 -11.096 -9.691 1.00 90.00 252 GLN A C 1
ATOM 2013 O O . GLN A 1 252 ? 4.616 -12.180 -9.129 1.00 90.00 252 GLN A O 1
ATOM 2018 N N . LYS A 1 253 ? 4.399 -9.963 -9.038 1.00 82.50 253 LYS A N 1
ATOM 2019 C CA . LYS A 1 253 ? 3.944 -9.947 -7.635 1.00 82.50 253 LYS A CA 1
ATOM 2020 C C . LYS A 1 253 ? 2.549 -10.528 -7.437 1.00 82.50 253 LYS A C 1
ATOM 2022 O O . LYS A 1 253 ? 2.162 -10.763 -6.297 1.00 82.50 253 LYS A O 1
ATOM 2027 N N . LYS A 1 254 ? 1.796 -10.740 -8.515 1.00 84.00 254 LYS A N 1
ATOM 2028 C CA . LYS A 1 254 ? 0.527 -11.467 -8.485 1.00 84.00 254 LYS A CA 1
ATOM 2029 C C . LYS A 1 254 ? 0.696 -12.981 -8.592 1.00 84.00 254 LYS A C 1
ATOM 2031 O O . LYS A 1 254 ? -0.302 -13.668 -8.444 1.00 84.00 254 LYS A O 1
ATOM 2036 N N . GLY A 1 255 ? 1.917 -13.477 -8.813 1.00 85.50 255 GLY A N 1
ATOM 2037 C CA . GLY A 1 255 ? 2.170 -14.901 -9.038 1.00 85.50 255 GLY A CA 1
ATOM 2038 C C . GLY A 1 255 ? 1.742 -15.372 -10.429 1.00 85.50 255 GLY A C 1
ATOM 2039 O O . GLY A 1 255 ? 1.475 -16.547 -10.619 1.00 85.50 255 GLY A O 1
ATOM 2040 N N . TRP A 1 256 ? 1.630 -14.460 -11.402 1.00 90.50 256 TRP A N 1
ATOM 2041 C CA . TRP A 1 256 ? 1.144 -14.804 -12.745 1.00 90.50 256 TRP A CA 1
ATOM 2042 C C . TRP A 1 256 ? 2.262 -15.152 -13.727 1.00 90.50 256 TRP A C 1
ATOM 2044 O O . TRP A 1 256 ? 2.046 -15.919 -14.655 1.00 90.50 256 TRP A O 1
ATOM 2054 N N . LEU A 1 257 ? 3.456 -14.575 -13.561 1.00 91.88 257 LEU A N 1
ATOM 2055 C CA . LEU A 1 257 ? 4.565 -14.838 -14.480 1.00 91.88 257 LEU A CA 1
ATOM 2056 C C . LEU A 1 257 ? 5.281 -16.131 -14.088 1.00 91.88 257 LEU A C 1
ATOM 2058 O O . LEU A 1 257 ? 5.717 -16.260 -12.945 1.00 91.88 257 LEU A O 1
ATOM 2062 N N . GLY A 1 258 ? 5.426 -17.051 -15.042 1.00 89.69 258 GLY A N 1
ATOM 2063 C CA . GLY A 1 258 ? 6.045 -18.358 -14.812 1.00 89.69 258 GLY A CA 1
ATOM 2064 C C . GLY A 1 258 ? 5.195 -19.300 -13.956 1.00 89.69 258 GLY A C 1
ATOM 2065 O O . GLY A 1 258 ? 5.761 -20.139 -13.267 1.00 89.69 258 GLY A O 1
ATOM 2066 N N . ALA A 1 259 ? 3.871 -19.113 -13.936 1.00 92.00 259 ALA A N 1
ATOM 2067 C CA . ALA A 1 259 ? 2.957 -20.082 -13.340 1.00 92.00 259 ALA A CA 1
ATOM 2068 C C . ALA A 1 259 ? 2.959 -21.384 -14.154 1.00 92.00 259 ALA A C 1
ATOM 2070 O O . ALA A 1 259 ? 3.166 -21.346 -15.369 1.00 92.00 259 ALA A O 1
ATOM 2071 N N . SER A 1 260 ? 2.732 -22.516 -13.490 1.00 89.94 260 SER A N 1
ATOM 2072 C CA . SER A 1 260 ? 2.739 -23.828 -14.150 1.00 89.94 260 SER A CA 1
ATOM 2073 C C . SER A 1 260 ? 1.477 -24.097 -14.974 1.00 89.94 260 SER A C 1
ATOM 2075 O O . SER A 1 260 ? 1.490 -24.963 -15.848 1.00 89.94 260 SER A O 1
ATOM 2077 N N . ASP A 1 261 ? 0.398 -23.355 -14.715 1.00 89.31 261 ASP A N 1
ATOM 2078 C CA . ASP A 1 261 ? -0.872 -23.468 -15.420 1.00 89.31 261 ASP A CA 1
ATOM 2079 C C . ASP A 1 261 ? -1.605 -22.116 -15.553 1.00 89.31 261 ASP A C 1
ATOM 2081 O O . ASP A 1 261 ? -1.208 -21.077 -15.012 1.00 89.31 261 ASP A O 1
ATOM 2085 N N . THR A 1 262 ? -2.739 -22.139 -16.255 1.00 89.31 262 THR A N 1
ATOM 2086 C CA . THR A 1 262 ? -3.602 -20.969 -16.474 1.00 89.31 262 THR A CA 1
ATOM 2087 C C . THR A 1 262 ? -4.458 -20.590 -15.258 1.00 89.31 262 THR A C 1
ATOM 2089 O O . THR A 1 262 ? -5.301 -19.695 -15.360 1.00 89.31 262 THR A O 1
ATOM 2092 N N . ASN A 1 263 ? -4.295 -21.253 -14.106 1.00 88.75 263 ASN A N 1
ATOM 2093 C CA . ASN A 1 263 ? -4.883 -20.794 -12.844 1.00 88.75 263 ASN A CA 1
ATOM 2094 C C . ASN A 1 263 ? -4.022 -19.701 -12.194 1.00 88.75 263 ASN A C 1
ATOM 2096 O O . ASN A 1 263 ? -4.530 -18.958 -11.350 1.00 88.75 263 ASN A O 1
ATOM 2100 N N . TYR A 1 264 ? -2.760 -19.550 -12.621 1.00 88.19 264 TYR A N 1
ATOM 2101 C CA . TYR A 1 264 ? -1.876 -18.443 -12.245 1.00 88.19 264 TYR A CA 1
ATOM 2102 C C . TYR A 1 264 ? -1.666 -18.289 -10.730 1.00 88.19 264 TYR A C 1
ATOM 2104 O O . TYR A 1 264 ? -1.662 -17.173 -10.198 1.00 88.19 264 TYR A O 1
ATOM 2112 N N . THR A 1 265 ? -1.537 -19.409 -10.015 1.00 86.50 265 THR A N 1
ATOM 2113 C CA . THR A 1 265 ? -1.448 -19.417 -8.544 1.00 86.50 265 THR A CA 1
ATOM 2114 C C . THR A 1 265 ? -0.038 -19.598 -7.989 1.00 86.50 265 THR A C 1
ATOM 2116 O O . THR A 1 265 ? 0.176 -19.319 -6.810 1.00 86.50 265 THR A O 1
ATOM 2119 N N . ASP A 1 266 ? 0.915 -20.056 -8.800 1.00 88.00 266 ASP A N 1
ATOM 2120 C CA . ASP A 1 266 ? 2.244 -20.505 -8.361 1.00 88.00 266 ASP A CA 1
ATOM 2121 C C . ASP A 1 266 ? 3.415 -19.821 -9.089 1.00 88.00 266 ASP A C 1
ATOM 2123 O O . ASP A 1 266 ? 4.568 -20.217 -8.923 1.00 88.00 266 ASP A O 1
ATOM 2127 N N . GLY A 1 267 ? 3.148 -18.767 -9.863 1.00 89.31 267 GLY A N 1
ATOM 2128 C CA . GLY A 1 267 ? 4.186 -18.050 -10.595 1.00 89.31 267 GLY A CA 1
ATOM 2129 C C . GLY A 1 267 ? 5.204 -17.339 -9.699 1.00 89.31 267 GLY A C 1
ATOM 2130 O O . GLY A 1 267 ? 4.968 -17.002 -8.533 1.00 89.31 267 GLY A O 1
ATOM 2131 N N . LEU A 1 268 ? 6.367 -17.063 -10.282 1.00 84.94 268 LEU A N 1
ATOM 2132 C CA . LEU A 1 268 ? 7.559 -16.609 -9.577 1.00 84.94 268 LEU A CA 1
ATOM 2133 C C . LEU A 1 268 ? 7.481 -15.119 -9.207 1.00 84.94 268 LEU A C 1
ATOM 2135 O O . LEU A 1 268 ? 7.426 -14.228 -10.058 1.00 84.94 268 LEU A O 1
ATOM 2139 N N . GLY A 1 269 ? 7.589 -14.818 -7.909 1.00 84.06 269 GLY A N 1
ATOM 2140 C CA . GLY A 1 269 ? 7.572 -13.445 -7.380 1.00 84.06 269 GLY A CA 1
ATOM 2141 C C . GLY A 1 269 ? 8.778 -12.570 -7.773 1.00 84.06 269 GLY A C 1
ATOM 2142 O O . GLY A 1 269 ? 8.782 -11.355 -7.496 1.00 84.06 269 GLY A O 1
ATOM 2143 N N . ASP A 1 270 ? 9.793 -13.172 -8.393 1.00 87.75 270 ASP A N 1
ATOM 2144 C CA . ASP A 1 270 ? 11.021 -12.574 -8.925 1.00 87.75 270 ASP A CA 1
ATOM 2145 C C . ASP A 1 270 ? 11.344 -13.020 -10.369 1.00 87.75 270 ASP A C 1
ATOM 2147 O O . ASP A 1 270 ? 12.489 -12.894 -10.806 1.00 87.75 270 ASP A O 1
ATOM 2151 N N . PHE A 1 271 ? 10.330 -13.460 -11.128 1.00 94.31 271 PHE A N 1
ATOM 2152 C CA . PHE A 1 271 ? 10.434 -13.965 -12.507 1.00 94.31 271 PHE A CA 1
ATOM 2153 C C . PHE A 1 271 ? 11.425 -13.198 -13.4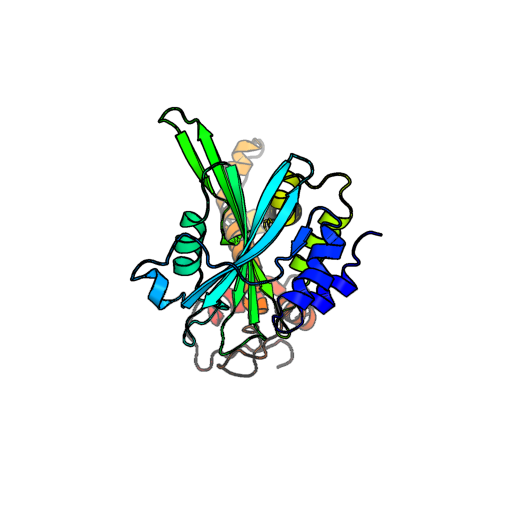02 1.00 94.31 271 PHE A C 1
ATOM 2155 O O . PHE A 1 271 ? 12.305 -13.799 -14.009 1.00 94.31 271 PHE A O 1
ATOM 2162 N N . ILE A 1 272 ? 11.344 -11.862 -13.456 1.00 94.81 272 ILE A N 1
ATOM 2163 C CA . ILE A 1 272 ? 12.204 -11.053 -14.342 1.00 94.81 272 ILE A CA 1
ATOM 2164 C C . ILE A 1 272 ? 13.685 -11.158 -13.989 1.00 94.81 272 ILE A C 1
ATOM 2166 O O . ILE A 1 272 ? 14.535 -11.143 -14.879 1.00 94.81 272 ILE A O 1
ATOM 2170 N N . LYS A 1 273 ? 14.002 -11.280 -12.698 1.00 92.81 273 LYS A N 1
ATOM 2171 C CA . LYS A 1 273 ? 15.381 -11.456 -12.247 1.00 92.81 273 LYS A CA 1
ATOM 2172 C C . LYS A 1 273 ? 15.906 -12.827 -12.672 1.00 92.81 273 LYS A C 1
ATOM 2174 O O . LYS A 1 273 ? 17.025 -12.913 -13.170 1.00 92.81 273 LYS A O 1
ATOM 2179 N N . GLN A 1 274 ? 15.095 -13.872 -12.515 1.00 92.50 274 GLN A N 1
ATOM 2180 C CA . GLN A 1 274 ? 15.463 -15.221 -12.946 1.00 92.50 274 GLN A CA 1
ATOM 2181 C C . GLN A 1 274 ? 15.652 -15.287 -14.462 1.00 92.50 274 GLN A C 1
ATOM 2183 O O . GLN A 1 274 ? 16.705 -15.729 -14.912 1.00 92.50 274 GLN A O 1
ATOM 2188 N N . LEU A 1 275 ? 14.714 -14.730 -15.234 1.00 95.00 275 LEU A N 1
ATOM 2189 C CA . LEU A 1 275 ? 14.807 -14.652 -16.690 1.00 95.00 275 LEU A CA 1
ATOM 2190 C C . LEU A 1 275 ? 16.090 -13.935 -17.140 1.00 95.00 275 LEU A C 1
ATOM 2192 O O . LEU A 1 275 ? 16.781 -14.409 -18.038 1.00 95.00 275 LEU A O 1
ATOM 2196 N N . PHE A 1 276 ? 16.458 -12.825 -16.488 1.00 95.44 276 PHE A N 1
ATOM 2197 C CA . PHE A 1 276 ? 17.714 -12.128 -16.774 1.00 95.44 276 PHE A CA 1
ATOM 2198 C C . PHE A 1 276 ? 18.938 -13.013 -16.523 1.00 95.44 276 PHE A C 1
ATOM 2200 O O . PHE A 1 276 ? 19.790 -13.133 -17.400 1.00 95.44 276 PHE A O 1
ATOM 2207 N N . HIS A 1 277 ? 19.020 -13.677 -15.371 1.00 94.19 277 HIS A N 1
ATOM 2208 C CA . HIS A 1 277 ? 20.166 -14.531 -15.057 1.00 94.19 277 HIS A CA 1
ATOM 2209 C C . HIS A 1 277 ? 20.248 -15.771 -15.952 1.00 94.19 277 HIS A C 1
ATOM 2211 O O . HIS A 1 277 ? 21.317 -16.063 -16.482 1.00 94.19 277 HIS A O 1
ATOM 2217 N N . GLN A 1 278 ? 19.128 -16.458 -16.174 1.00 93.75 278 GLN A N 1
ATOM 2218 C CA . GLN A 1 278 ? 19.066 -17.648 -17.024 1.00 93.75 278 GLN A CA 1
ATOM 2219 C C . GLN A 1 278 ? 19.345 -17.320 -18.497 1.00 93.75 278 GLN A C 1
ATOM 2221 O O . GLN A 1 278 ? 19.932 -18.129 -19.204 1.00 93.75 278 GLN A O 1
ATOM 2226 N N . SER A 1 279 ? 19.019 -16.104 -18.952 1.00 93.69 279 SER A N 1
ATOM 2227 C CA . SER A 1 279 ? 19.379 -15.639 -20.300 1.00 93.69 279 SER A CA 1
ATOM 2228 C C . SER A 1 279 ? 20.873 -15.337 -20.500 1.00 93.69 279 SER A C 1
ATOM 2230 O O . SER A 1 279 ? 21.282 -14.953 -21.597 1.00 93.69 279 SER A O 1
ATOM 2232 N N . GLY A 1 280 ? 21.686 -15.442 -19.444 1.00 92.38 280 GLY A N 1
ATOM 2233 C CA . GLY A 1 280 ? 23.104 -15.078 -19.446 1.00 92.38 280 GLY A CA 1
ATOM 2234 C C . GLY A 1 280 ? 23.393 -13.619 -19.072 1.00 92.38 280 GLY A C 1
ATOM 2235 O O . GLY A 1 280 ? 24.558 -13.241 -19.001 1.00 92.38 280 GLY A O 1
ATOM 2236 N N . GLY A 1 281 ? 22.368 -12.798 -18.813 1.00 91.56 281 GLY A N 1
ATOM 2237 C CA . GLY A 1 281 ? 22.519 -11.478 -18.191 1.00 91.56 281 GLY A CA 1
ATOM 2238 C C . GLY A 1 281 ? 23.332 -10.454 -18.991 1.00 91.56 281 GLY A C 1
ATOM 2239 O O . GLY A 1 281 ? 24.053 -9.654 -18.400 1.00 91.56 281 GLY A O 1
ATOM 2240 N N . ASN A 1 282 ? 23.250 -10.492 -20.322 1.00 92.62 282 ASN A N 1
ATOM 2241 C CA . ASN A 1 282 ? 24.062 -9.664 -21.219 1.00 92.62 282 ASN A CA 1
ATOM 2242 C C . ASN A 1 282 ? 23.221 -8.662 -22.039 1.00 92.62 282 ASN A C 1
ATOM 2244 O O . ASN A 1 282 ? 21.994 -8.605 -21.933 1.00 92.62 282 ASN A O 1
ATOM 2248 N N . ASP A 1 283 ? 23.891 -7.890 -22.896 1.00 88.44 283 ASP A N 1
ATOM 2249 C CA . ASP A 1 283 ? 23.301 -6.795 -23.681 1.00 88.44 283 ASP A CA 1
ATOM 2250 C C . ASP A 1 283 ? 22.209 -7.241 -24.672 1.00 88.44 283 ASP A C 1
ATOM 2252 O O . ASP A 1 283 ? 21.412 -6.422 -25.135 1.00 88.44 283 ASP A O 1
ATOM 2256 N N . THR A 1 284 ? 22.115 -8.540 -24.974 1.00 91.50 284 THR A N 1
ATOM 2257 C CA . THR A 1 284 ? 21.063 -9.096 -25.844 1.00 91.50 284 THR A CA 1
ATOM 2258 C C . THR A 1 284 ? 19.742 -9.334 -25.110 1.00 91.50 284 THR A C 1
ATOM 2260 O O . THR A 1 284 ? 18.731 -9.652 -25.741 1.00 91.50 284 THR A O 1
ATOM 2263 N N . PHE A 1 285 ? 19.701 -9.136 -23.786 1.00 95.38 285 PHE A N 1
ATOM 2264 C CA . PHE A 1 285 ? 18.506 -9.381 -22.980 1.00 95.38 285 PHE A CA 1
ATOM 2265 C C . PHE A 1 285 ? 17.279 -8.621 -23.490 1.00 95.38 285 PHE A C 1
ATOM 2267 O O . PHE A 1 285 ? 16.176 -9.166 -23.571 1.00 95.38 285 PHE A O 1
ATOM 2274 N N . TYR A 1 286 ? 17.471 -7.361 -23.888 1.00 92.94 286 TYR A N 1
ATOM 2275 C CA . TYR A 1 286 ? 16.381 -6.578 -24.449 1.00 92.94 286 TYR A CA 1
ATOM 2276 C C . TYR A 1 286 ? 15.852 -7.191 -25.749 1.00 92.94 286 TYR A C 1
ATOM 2278 O O . TYR A 1 286 ? 14.648 -7.423 -25.860 1.00 92.94 286 TYR A O 1
ATOM 2286 N N . SER A 1 287 ? 16.736 -7.450 -26.718 1.00 91.44 287 SER A N 1
ATOM 2287 C CA . SER A 1 287 ? 16.346 -7.871 -28.066 1.00 91.44 287 SER A CA 1
ATOM 2288 C C . SER A 1 287 ? 15.799 -9.291 -28.118 1.00 91.44 287 SER A C 1
ATOM 2290 O O . SER A 1 287 ? 14.940 -9.553 -28.958 1.00 91.44 287 SER A O 1
ATOM 2292 N N . ASN A 1 288 ? 16.275 -10.173 -27.237 1.00 93.94 288 ASN A N 1
ATOM 2293 C CA . ASN A 1 288 ? 15.962 -11.600 -27.286 1.00 93.94 288 ASN A CA 1
ATOM 2294 C C . ASN A 1 288 ? 14.846 -11.997 -26.313 1.00 93.94 288 ASN A C 1
ATOM 2296 O O . ASN A 1 288 ? 14.102 -12.925 -26.608 1.00 93.94 288 ASN A O 1
ATOM 2300 N N . TRP A 1 289 ? 14.695 -11.293 -25.184 1.00 95.19 289 TRP A N 1
ATOM 2301 C CA . TRP A 1 289 ? 13.769 -11.703 -24.121 1.00 95.19 289 TRP A CA 1
ATOM 2302 C C . TRP A 1 289 ? 12.696 -10.660 -23.831 1.00 95.19 289 TRP A C 1
ATOM 2304 O O . TRP A 1 289 ? 11.505 -10.972 -23.874 1.00 95.19 289 TRP A O 1
ATOM 2314 N N . LEU A 1 290 ? 13.072 -9.401 -23.581 1.00 94.62 290 LEU A N 1
ATOM 2315 C CA . LEU A 1 290 ? 12.080 -8.376 -23.237 1.00 94.62 290 LEU A CA 1
ATOM 2316 C C . LEU A 1 290 ? 11.157 -8.033 -24.411 1.00 94.62 290 LEU A C 1
ATOM 2318 O O . LEU A 1 290 ? 9.963 -7.839 -24.204 1.00 94.62 290 LEU A O 1
ATOM 2322 N N . THR A 1 291 ? 11.667 -7.963 -25.640 1.00 93.31 291 THR A N 1
ATOM 2323 C CA . THR A 1 291 ? 10.834 -7.755 -26.840 1.00 93.31 291 THR A CA 1
ATOM 2324 C C . THR A 1 291 ? 9.812 -8.878 -27.014 1.00 93.31 291 THR A C 1
ATOM 2326 O O . THR A 1 291 ? 8.635 -8.590 -27.235 1.00 93.31 291 THR A O 1
ATOM 2329 N N . VAL A 1 292 ? 10.224 -10.138 -26.855 1.00 92.56 292 VAL A N 1
ATOM 2330 C CA . VAL A 1 292 ? 9.333 -11.303 -26.928 1.00 92.56 292 VAL A CA 1
ATOM 2331 C C . VAL A 1 292 ? 8.261 -11.191 -25.850 1.00 92.56 292 VAL A C 1
ATOM 2333 O O . VAL A 1 292 ? 7.071 -11.200 -26.166 1.00 92.56 292 VAL A O 1
ATOM 2336 N N . LEU A 1 293 ? 8.667 -10.950 -24.603 1.00 92.69 293 LEU A N 1
ATOM 2337 C CA . LEU A 1 293 ? 7.750 -10.807 -23.477 1.00 92.69 293 LEU A CA 1
ATOM 2338 C C . LEU A 1 293 ? 6.751 -9.650 -23.680 1.00 92.69 293 LEU A C 1
ATOM 2340 O O . LEU A 1 293 ? 5.557 -9.791 -23.426 1.00 92.69 293 LEU A O 1
ATOM 2344 N N . PHE A 1 294 ? 7.200 -8.501 -24.183 1.00 92.81 294 PHE A N 1
ATOM 2345 C CA . PHE A 1 294 ? 6.328 -7.340 -24.372 1.00 92.81 294 PHE A CA 1
ATOM 2346 C C . PHE A 1 294 ? 5.394 -7.457 -25.567 1.00 92.81 294 PHE A C 1
ATOM 2348 O O . PHE A 1 294 ? 4.258 -6.996 -25.483 1.00 92.81 294 PHE A O 1
ATOM 2355 N N . PHE A 1 295 ? 5.873 -7.983 -26.691 1.00 90.75 295 PHE A N 1
ATOM 2356 C CA . PHE A 1 295 ? 5.181 -7.844 -27.973 1.00 90.75 295 PHE A CA 1
ATOM 2357 C C . PHE A 1 295 ? 4.585 -9.145 -28.492 1.00 90.75 295 PHE A C 1
ATOM 2359 O O . PHE A 1 295 ? 3.585 -9.093 -29.211 1.00 90.75 295 PHE A O 1
ATOM 2366 N N . ASN A 1 296 ? 5.172 -10.284 -28.129 1.00 88.25 296 ASN A N 1
ATOM 2367 C CA . ASN A 1 296 ? 4.680 -11.595 -28.531 1.00 88.25 296 ASN A CA 1
ATOM 2368 C C . ASN A 1 296 ? 3.877 -12.250 -27.410 1.00 88.25 296 ASN A C 1
ATOM 2370 O O . ASN A 1 296 ? 2.879 -12.884 -27.714 1.00 88.25 296 ASN A O 1
ATOM 2374 N N . THR A 1 297 ? 4.268 -12.048 -26.149 1.00 88.25 297 THR A N 1
ATOM 2375 C CA . THR A 1 297 ? 3.608 -12.666 -24.991 1.00 88.25 297 THR A CA 1
ATOM 2376 C C . THR A 1 297 ? 2.457 -11.820 -24.455 1.00 88.25 297 THR A C 1
ATOM 2378 O O . THR A 1 297 ? 1.319 -12.266 -24.445 1.00 88.25 297 THR A O 1
ATOM 2381 N N . LEU A 1 298 ? 2.724 -10.587 -24.013 1.00 87.31 298 LEU A N 1
ATOM 2382 C CA . LEU A 1 298 ? 1.735 -9.788 -23.269 1.00 87.31 298 LEU A CA 1
ATOM 2383 C C . LEU A 1 298 ? 0.788 -8.955 -24.142 1.00 87.31 298 LEU A C 1
ATOM 2385 O O . LEU A 1 298 ? -0.197 -8.421 -23.641 1.00 87.31 298 LEU A O 1
ATOM 2389 N N . ASN A 1 299 ? 1.104 -8.790 -25.425 1.00 87.50 299 ASN A N 1
ATOM 2390 C CA . ASN A 1 299 ? 0.347 -7.933 -26.343 1.00 87.50 299 ASN A CA 1
ATOM 2391 C C . ASN A 1 299 ? -0.433 -8.724 -27.405 1.00 87.50 299 ASN A C 1
ATOM 2393 O O . ASN A 1 299 ? -1.019 -8.126 -28.308 1.00 87.50 299 ASN A O 1
ATOM 2397 N N . LYS A 1 300 ? -0.399 -10.056 -27.337 1.00 85.44 300 LYS A N 1
ATOM 2398 C CA . LYS A 1 300 ? -1.107 -10.954 -28.249 1.00 85.44 300 LYS A CA 1
ATOM 2399 C C . LYS A 1 300 ? -1.701 -12.104 -27.454 1.00 85.44 300 LYS A C 1
ATOM 2401 O O . LYS A 1 300 ? -1.054 -12.625 -26.554 1.00 85.44 300 LYS A O 1
ATOM 2406 N N . GLU A 1 301 ? -2.913 -12.495 -27.816 1.00 86.00 301 GLU A N 1
ATOM 2407 C CA . GLU A 1 301 ? -3.515 -13.729 -27.324 1.00 86.00 301 GLU A CA 1
ATOM 2408 C C . GLU A 1 301 ? -2.759 -14.925 -27.909 1.00 86.00 301 GLU A C 1
ATOM 2410 O O . GLU A 1 301 ? -2.335 -14.899 -29.072 1.00 86.00 301 GLU A O 1
ATOM 2415 N N . ARG A 1 302 ? -2.538 -15.949 -27.088 1.00 87.88 302 ARG A N 1
ATOM 2416 C CA . ARG A 1 302 ? -1.767 -17.137 -27.451 1.00 87.88 302 ARG A CA 1
ATOM 2417 C C . ARG A 1 302 ? -2.486 -18.371 -26.946 1.00 87.88 302 ARG A C 1
ATOM 2419 O O . ARG A 1 302 ? -3.168 -18.335 -25.931 1.00 87.88 302 ARG A O 1
ATOM 2426 N N . THR A 1 303 ? -2.298 -19.481 -27.641 1.00 83.94 303 THR A N 1
ATOM 2427 C CA . THR A 1 303 ? -2.774 -20.778 -27.166 1.00 83.94 303 THR A CA 1
ATOM 2428 C C . THR A 1 303 ? -1.997 -21.160 -25.904 1.00 83.94 303 THR A C 1
ATOM 2430 O O . THR A 1 303 ? -0.771 -21.088 -25.912 1.00 83.94 303 THR A O 1
ATOM 2433 N N . ASN A 1 304 ? -2.715 -21.526 -24.836 1.00 84.50 304 ASN A N 1
ATOM 2434 C CA . ASN A 1 304 ? -2.196 -21.976 -23.532 1.00 84.50 304 ASN A CA 1
ATOM 2435 C C . ASN A 1 304 ? -1.368 -20.965 -22.715 1.00 84.50 304 ASN A C 1
ATOM 2437 O O . ASN A 1 304 ? -0.903 -21.307 -21.639 1.00 84.50 304 ASN A O 1
ATOM 2441 N N . ASP A 1 305 ? -1.192 -19.726 -23.183 1.00 87.44 305 ASP A N 1
ATOM 2442 C CA . ASP A 1 305 ? -0.403 -18.686 -22.501 1.00 87.44 305 ASP A CA 1
ATOM 2443 C C . ASP A 1 305 ? 1.074 -19.049 -22.196 1.00 87.44 305 ASP A C 1
ATOM 2445 O O . ASP A 1 305 ? 1.769 -18.325 -21.473 1.00 87.44 305 ASP A O 1
ATOM 2449 N N . ASP A 1 306 ? 1.611 -20.078 -22.855 1.00 86.94 306 ASP A N 1
ATOM 2450 C CA . ASP A 1 306 ? 2.953 -20.621 -22.614 1.00 86.94 306 ASP A CA 1
ATOM 2451 C C . ASP A 1 306 ? 4.073 -19.628 -22.937 1.00 86.94 306 ASP A C 1
ATOM 2453 O O . ASP A 1 306 ? 4.074 -18.994 -23.992 1.00 86.94 306 ASP A O 1
ATOM 2457 N N . PHE A 1 307 ? 5.085 -19.512 -22.079 1.00 89.62 307 PHE A N 1
ATOM 2458 C CA . PHE A 1 307 ? 6.306 -18.753 -22.358 1.00 89.62 307 PHE A CA 1
ATOM 2459 C C . PHE A 1 307 ? 7.529 -19.641 -22.143 1.00 89.62 307 PHE A C 1
ATOM 2461 O O . PHE A 1 307 ? 7.752 -20.114 -21.034 1.00 89.62 307 PHE A O 1
ATOM 2468 N N . GLN A 1 308 ? 8.324 -19.838 -23.195 1.00 89.50 308 GLN A N 1
ATOM 2469 C CA . GLN A 1 308 ? 9.528 -20.660 -23.125 1.00 89.50 308 GLN A CA 1
ATOM 2470 C C . GLN A 1 308 ? 10.645 -19.922 -22.380 1.00 89.50 308 GLN A C 1
ATOM 2472 O O . GLN A 1 308 ? 10.977 -18.781 -22.723 1.00 89.50 308 GLN A O 1
ATOM 2477 N N . MET A 1 309 ? 11.221 -20.575 -21.374 1.00 89.56 309 MET A N 1
ATOM 2478 C CA . MET A 1 309 ? 12.332 -20.043 -20.587 1.00 89.56 309 MET A CA 1
ATOM 2479 C C . MET A 1 309 ? 13.682 -20.378 -21.254 1.00 89.56 309 MET A C 1
ATOM 2481 O O . MET A 1 309 ? 13.739 -21.222 -22.149 1.00 89.56 309 MET A O 1
ATOM 2485 N N . PRO A 1 310 ? 14.790 -19.707 -20.881 1.00 87.56 310 PRO A N 1
ATOM 2486 C CA . PRO A 1 310 ? 16.105 -19.962 -21.481 1.00 87.56 310 PRO A CA 1
ATOM 2487 C C . PRO A 1 310 ? 16.623 -21.399 -21.328 1.00 87.56 310 PRO A C 1
ATOM 2489 O O . PRO A 1 310 ? 17.476 -21.816 -22.108 1.00 87.56 310 PRO A O 1
ATOM 2492 N N . ASP A 1 311 ? 16.139 -22.132 -20.330 1.00 83.56 311 ASP A N 1
ATOM 2493 C CA . ASP A 1 311 ? 16.509 -23.511 -20.011 1.00 83.56 311 ASP A CA 1
ATOM 2494 C C . ASP A 1 311 ? 15.669 -24.580 -20.732 1.00 83.56 311 ASP A C 1
ATOM 2496 O O . ASP A 1 311 ? 16.028 -25.757 -20.665 1.00 83.56 311 ASP A O 1
ATOM 2500 N N . GLY A 1 312 ? 14.643 -24.176 -21.488 1.00 75.56 312 GLY A N 1
ATOM 2501 C CA . GLY A 1 312 ? 13.760 -25.077 -22.234 1.00 75.56 312 GLY A CA 1
ATOM 2502 C C . GLY A 1 312 ? 12.378 -25.147 -21.622 1.00 75.56 312 GLY A C 1
ATOM 2503 O O . GLY A 1 312 ? 12.147 -26.080 -20.827 1.00 75.56 312 GLY A O 1
#

Mean predicted aligned error: 11.7 Å

Secondary structure (DSSP, 8-state):
-PPPHHHHHHHHTSPP-HHHHIIIIIHHHHGGGEEEEEEEEEPSSPPPTTGGGTEEEEEEEEEEE-TTS-EEEEEEEEEPTT--TTT--HHHHHHHHHT--TT-EEEEEEEETTEEEEEEEEEEEEEEEEETTEEEEEE--TTSSEEEESTTS--HHHHHHHHHHHH-SS--HHHHHHHH----S-HHHHHHHHHHHHHHHHHHHHSTHHHHTT-----TT--HHHHHHHTHHHHHHHHHHHHHHHHHHHHHTTT-TT-SSTT--S--TTHHHHHHHHTTSSTTHIIIIIHIIIIIITTS--GGG----TT-

Radius of gyration: 25.17 Å; Cα contacts (8 Å, |Δi|>4): 457; chains: 1; bounding box: 58×56×66 Å

Foldseek 3Di:
DFQDLVQQQVLQQAQDDPVSCCVRFVCNQQPPQKDFDPDWAFQPDDDDPVLVQWWPGKTFGIWGQFPVRAIATEMETETEQPDDQVPPQPSVVVRVVVSDDASHKYWYKYAYPNGSQKIKIFIKHWHWDQDPVGIDIDIDDGVQQMDITHNVDSCNLVSQLSSQSSPDPGGDPVSNSVSSGNPCCPPVVVVVLVVVLVVQLVCCLPDPVCCPPVVADADPPHDPVRSVVSSVVSSVVSVVLSVVVVVVLVCQCQQQACDPAPVSRHHHNCNVVVLCVLVVNDPCCCVPPVCCCPPVQPVDDDPRSDDDGSVD

Nearest PDB structures (foldseek):
  8j80-assembly1_B  TM=5.142E-01  e=1.285E+00  Homo sapiens
  8j7w-assembly1_B  TM=4.877E-01  e=2.311E+00  Homo sapiens
  8j7t-assembly1_B  TM=4.903E-01  e=4.158E+00  Homo sapiens
  8j80-assembly1_A  TM=4.855E-01  e=4.959E+00  Homo sapiens

pLDDT: mean 86.82, std 10.85, range [44.38, 97.56]

Sequence (312 aa):
MPANKIQIQKALHKPYDRVLFAREVLSPVFGSGFSLNSALVPAGVLPNKSESAAIDKVWIYGNIQLDDSTEITCYEVLLQPKVRIEQSKVAIQQYVRKLLTAGQAALINFVAPSNKNVWRLTLVAKDSVLTEKGVKEKTTNAKRYTYLLGPSETCKTAAERFEALSTEKEITIQTLINAFSVEKLSKAFFDEYTLHYQNFCNYLQESNYRKSVFNISFPANATKQEKDKASKPIRDFVKKLLGRIVFLYFVQKKGWLGASDTNYTDGLGDFIKQLFHQSGGNDTFYSNWLTVLFFNTLNKERTNDDFQMPDG

Solvent-accessible surface area (backbone atoms only — not comparable to full-atom values): 17247 Å² total; per-residue (Å²): 123,65,38,53,41,72,57,30,25,58,52,43,27,38,53,74,43,71,67,56,46,42,61,56,45,45,36,50,40,46,44,90,31,42,47,75,50,97,57,78,40,74,51,94,74,77,72,51,81,74,38,46,72,45,40,68,49,50,26,36,44,29,39,33,49,32,76,75,70,49,60,29,45,27,36,43,34,38,32,29,71,87,53,53,74,95,74,58,59,65,60,56,51,58,56,56,58,71,78,47,55,76,77,30,34,33,40,35,39,41,38,29,82,78,40,42,47,51,30,33,44,32,52,45,42,28,35,72,44,84,47,101,91,44,80,40,78,46,61,58,61,64,81,36,24,51,45,68,29,4,65,88,38,83,25,55,68,61,16,53,29,48,25,52,54,23,66,47,94,64,51,30,73,66,50,50,52,61,46,48,40,62,76,58,79,26,72,62,51,56,52,51,52,49,50,52,50,49,52,52,40,49,50,43,63,76,38,69,50,23,46,78,75,67,69,50,81,75,64,96,81,58,48,73,67,55,52,52,64,67,42,45,66,52,47,54,48,50,53,51,51,54,52,51,53,52,47,49,59,56,46,14,65,64,13,49,37,78,27,93,52,93,81,31,79,70,13,35,72,55,40,70,60,52,52,39,56,64,65,65,64,51,92,57,46,53,76,70,45,50,45,41,48,55,59,60,53,74,66,40,91,61,81,87,74,75,78,86,54,79,89,106